Protein AF-A0A451D547-F1 (afdb_monomer_lite)

Secondary structure (DSSP, 8-state):
--THHHHHHHHHHHHHHHHHHHHHHHHHHTHHHHHHHTHHHHHHHHHHHHHHHTS-EEEEEEEEE----SS--HHHHTTEEEEEEEETT--SEEEEEEEHHHHHHHHHHHTT---TT-------SPPPHHHHHHHHHHHHHHHHHHHHTHHHHTT--EE--PPP----HHHHHHHHHS-EEEEEEEEEETTEEEEEEEEEEHHHHGGG--

pLDDT: mean 80.64, std 16.83, range [31.19, 97.81]

Structure (mmCIF, N/CA/C/O backbone):
data_AF-A0A451D547-F1
#
_entry.id   AF-A0A451D547-F1
#
loop_
_atom_site.group_PDB
_atom_site.id
_atom_site.type_symbol
_atom_site.label_atom_id
_atom_site.label_alt_id
_atom_site.label_comp_id
_atom_site.label_asym_id
_atom_site.label_entity_id
_atom_site.label_seq_id
_atom_site.pdbx_PDB_ins_code
_atom_site.Cartn_x
_atom_site.Cartn_y
_atom_site.Cartn_z
_atom_site.occupancy
_atom_site.B_iso_or_equiv
_atom_site.auth_seq_id
_atom_site.auth_comp_id
_atom_site.auth_asym_id
_atom_site.auth_atom_id
_atom_site.pdbx_PDB_model_num
ATOM 1 N N . MET A 1 1 ? -0.331 -34.668 33.152 1.00 38.59 1 MET A N 1
ATOM 2 C CA . MET A 1 1 ? -0.378 -33.284 32.623 1.00 38.59 1 MET A CA 1
ATOM 3 C C . MET A 1 1 ? -1.810 -33.000 32.195 1.00 38.59 1 MET A C 1
ATOM 5 O O . MET A 1 1 ? -2.399 -33.843 31.539 1.00 38.59 1 MET A O 1
ATOM 9 N N . SER A 1 2 ? -2.415 -31.921 32.692 1.00 41.62 2 SER A N 1
ATOM 10 C CA . SER A 1 2 ? -3.871 -31.739 32.779 1.00 41.62 2 SER A CA 1
ATOM 11 C C . SER A 1 2 ? -4.528 -31.231 31.486 1.00 41.62 2 SER A C 1
ATOM 13 O O . SER A 1 2 ? -4.208 -30.154 30.996 1.00 41.62 2 SER A O 1
ATOM 15 N N . GLU A 1 3 ? -5.556 -31.940 31.011 1.00 40.72 3 GLU A N 1
ATOM 16 C CA . GLU A 1 3 ? -6.441 -31.555 29.889 1.00 40.72 3 GLU A CA 1
ATOM 17 C C . GLU A 1 3 ? -7.189 -30.220 30.106 1.00 40.72 3 GLU A C 1
ATOM 19 O O . GLU A 1 3 ? -7.740 -29.630 29.176 1.00 40.72 3 GLU A O 1
ATOM 24 N N . ARG A 1 4 ? -7.181 -29.695 31.339 1.00 34.06 4 ARG A N 1
ATOM 25 C CA . ARG A 1 4 ? -7.826 -28.427 31.710 1.00 34.06 4 ARG A CA 1
ATOM 26 C C . ARG A 1 4 ? -7.150 -27.188 31.112 1.00 34.06 4 ARG A C 1
ATOM 28 O O . ARG A 1 4 ? -7.837 -26.187 30.918 1.00 34.06 4 ARG A O 1
ATOM 35 N N . SER A 1 5 ? -5.853 -27.233 30.790 1.00 41.22 5 SER A N 1
ATOM 36 C CA . SER A 1 5 ? -5.157 -26.090 30.176 1.00 41.22 5 SER A CA 1
ATOM 37 C C . SER A 1 5 ? -5.637 -25.839 28.740 1.00 41.22 5 SER A C 1
ATOM 39 O O . SER A 1 5 ? -5.942 -24.701 28.385 1.00 41.22 5 SER A O 1
ATOM 41 N N . ASN A 1 6 ? -5.834 -26.897 27.947 1.00 39.06 6 ASN A N 1
ATOM 42 C CA . ASN A 1 6 ? -6.281 -26.797 26.552 1.00 39.06 6 ASN A CA 1
ATOM 43 C C . ASN A 1 6 ? -7.690 -26.187 26.408 1.00 39.06 6 ASN A C 1
ATOM 45 O O . ASN A 1 6 ? -7.962 -25.464 25.448 1.00 39.06 6 ASN A O 1
ATOM 49 N N . PHE A 1 7 ? -8.583 -26.404 27.379 1.00 36.19 7 PHE A N 1
ATOM 50 C CA . PHE A 1 7 ? -9.954 -25.877 27.324 1.00 36.19 7 PHE A CA 1
ATOM 51 C C . PHE A 1 7 ? -10.021 -24.347 27.497 1.00 36.19 7 PHE A C 1
ATOM 53 O O . PHE A 1 7 ? -10.847 -23.674 26.874 1.00 36.19 7 PHE A O 1
ATOM 60 N N . TRP A 1 8 ? -9.136 -23.776 28.319 1.00 31.19 8 TRP A N 1
ATOM 61 C CA . TRP A 1 8 ? -9.061 -22.326 28.540 1.00 31.19 8 TRP A CA 1
ATOM 62 C C . TRP A 1 8 ? -8.419 -21.592 27.359 1.00 31.19 8 TRP A C 1
ATOM 64 O O . TRP A 1 8 ? -8.911 -20.534 26.961 1.00 31.19 8 TRP A O 1
ATOM 74 N N . PHE A 1 9 ? -7.388 -22.182 26.743 1.00 38.69 9 PHE A N 1
ATOM 75 C CA . PHE A 1 9 ? -6.786 -21.643 25.519 1.00 38.69 9 PHE A CA 1
ATOM 76 C C . PHE A 1 9 ? -7.785 -21.602 24.355 1.00 38.69 9 PHE A C 1
ATOM 78 O O . PHE A 1 9 ? -7.879 -20.587 23.662 1.00 38.69 9 PHE A O 1
ATOM 85 N N . ASN A 1 10 ? -8.617 -22.638 24.204 1.00 48.22 10 ASN A N 1
ATOM 86 C CA . ASN A 1 10 ? -9.649 -22.663 23.167 1.00 48.22 10 ASN A CA 1
ATOM 87 C C . ASN A 1 10 ? -10.695 -21.547 23.346 1.00 48.22 10 ASN A C 1
ATOM 89 O O . ASN A 1 10 ? -11.006 -20.847 22.383 1.00 48.22 10 ASN A O 1
ATOM 93 N N . LYS A 1 11 ? -11.198 -21.301 24.567 1.00 48.69 11 LYS A N 1
ATOM 94 C CA . LYS A 1 11 ? -12.196 -20.237 24.828 1.00 48.69 11 LYS A CA 1
ATOM 95 C C . LYS A 1 11 ? -11.709 -18.830 24.451 1.00 48.69 11 LYS A C 1
ATOM 97 O O . LYS A 1 11 ? -12.512 -18.025 23.977 1.00 48.69 11 LYS A O 1
ATOM 102 N N . ASN A 1 12 ? -10.425 -18.528 24.643 1.00 57.66 12 ASN A N 1
ATOM 103 C CA . ASN A 1 12 ? -9.860 -17.221 24.290 1.00 57.66 12 ASN A CA 1
ATOM 104 C C . ASN A 1 12 ? -9.710 -17.040 22.773 1.00 57.66 12 ASN A C 1
ATOM 106 O O . ASN A 1 12 ? -10.025 -15.963 22.261 1.00 57.66 12 ASN A O 1
ATOM 110 N N . ASN A 1 13 ? -9.332 -18.095 22.048 1.00 61.62 13 ASN A N 1
ATOM 111 C CA . ASN A 1 13 ? -9.245 -18.054 20.587 1.00 61.62 13 ASN A CA 1
ATOM 112 C C . ASN A 1 13 ? -10.629 -17.865 19.943 1.00 61.62 13 ASN A C 1
ATOM 114 O O . ASN A 1 13 ? -10.774 -17.022 19.060 1.00 61.62 13 ASN A O 1
ATOM 118 N N . TYR A 1 14 ? -11.672 -18.538 20.450 1.00 66.12 14 TYR A N 1
ATOM 119 C CA . TYR A 1 14 ? -13.049 -18.337 19.971 1.00 66.12 14 TYR A CA 1
ATOM 120 C C . TYR A 1 14 ? -13.551 -16.905 20.187 1.00 66.12 14 TYR A C 1
ATOM 122 O O . TYR A 1 14 ? -14.148 -16.317 19.286 1.00 66.12 14 TYR A O 1
ATOM 130 N N . LYS A 1 15 ? -13.290 -16.307 21.358 1.00 71.06 15 LYS A N 1
ATOM 131 C CA . LYS A 1 15 ? -13.660 -14.906 21.624 1.00 71.06 15 LYS A CA 1
ATOM 132 C C . LYS A 1 15 ? -12.943 -13.937 20.681 1.00 71.06 15 LYS A C 1
ATOM 134 O O . LYS A 1 15 ? -13.582 -13.024 20.159 1.00 71.06 15 LYS A O 1
ATOM 139 N N . LYS A 1 16 ? -11.646 -14.154 20.431 1.00 73.50 16 LYS A N 1
ATOM 140 C CA . LYS A 1 16 ? -10.855 -13.348 19.490 1.00 73.50 16 LYS A CA 1
ATOM 141 C C . LYS A 1 16 ? -11.399 -13.464 18.063 1.00 73.50 16 LYS A C 1
ATOM 143 O O . LYS A 1 16 ? -11.630 -12.440 17.426 1.00 73.50 16 LYS A O 1
ATOM 148 N N . LEU A 1 17 ? -11.673 -14.683 17.597 1.00 75.19 17 LEU A N 1
ATOM 149 C CA . LEU A 1 17 ? -12.242 -14.936 16.271 1.00 75.19 17 LEU A CA 1
ATOM 150 C C . LEU A 1 17 ? -13.624 -14.284 16.113 1.00 75.19 17 LEU A C 1
ATOM 152 O O . LEU A 1 17 ? -13.881 -13.619 15.114 1.00 75.19 17 LEU A O 1
ATOM 156 N N . ASN A 1 18 ? -14.497 -14.409 17.116 1.00 79.06 18 ASN A N 1
ATOM 157 C CA . ASN A 1 18 ? -15.824 -13.791 17.098 1.00 79.06 18 ASN A CA 1
ATOM 158 C C . ASN A 1 18 ? -15.745 -12.263 17.031 1.00 79.06 18 ASN A C 1
ATOM 160 O O . ASN A 1 18 ? -16.490 -11.645 16.272 1.00 79.06 18 ASN A O 1
ATOM 164 N N . HIS A 1 19 ? -14.824 -11.653 17.781 1.00 79.62 19 HIS A N 1
ATOM 165 C CA . HIS A 1 19 ? -14.586 -10.215 17.705 1.00 79.62 19 HIS A CA 1
ATOM 166 C C . HIS A 1 19 ? -14.094 -9.799 16.311 1.00 79.62 19 HIS A C 1
ATOM 168 O O . HIS A 1 19 ? -14.633 -8.863 15.731 1.00 79.62 19 HIS A O 1
ATOM 174 N N . ILE A 1 20 ? -13.142 -10.532 15.729 1.00 82.19 20 ILE A N 1
ATOM 175 C CA . ILE A 1 20 ? -12.639 -10.278 14.370 1.00 82.19 20 ILE A CA 1
ATOM 176 C C . ILE A 1 20 ? -13.761 -10.399 13.333 1.00 82.19 20 ILE A C 1
ATOM 178 O O . ILE A 1 20 ? -13.908 -9.520 12.487 1.00 82.19 20 ILE A O 1
ATOM 182 N N . ASN A 1 21 ? -14.595 -11.435 13.429 1.00 83.69 21 ASN A N 1
ATOM 183 C CA . ASN A 1 21 ? -15.746 -11.627 12.547 1.00 83.69 21 ASN A CA 1
ATOM 184 C C . ASN A 1 21 ? -16.748 -10.472 12.664 1.00 83.69 21 ASN A C 1
ATOM 186 O O . ASN A 1 21 ? -17.233 -9.970 11.649 1.00 83.69 21 ASN A O 1
ATOM 190 N N . PHE A 1 22 ? -17.024 -10.015 13.887 1.00 84.69 22 PHE A N 1
ATOM 191 C CA . PHE A 1 22 ? -17.892 -8.867 14.133 1.00 84.69 22 PHE A CA 1
ATOM 192 C C . PHE A 1 22 ? -17.318 -7.572 13.543 1.00 84.69 22 PHE A C 1
ATOM 194 O O . PHE A 1 22 ? -18.018 -6.849 12.835 1.00 84.69 22 PHE A O 1
ATOM 201 N N . MET A 1 23 ? -16.030 -7.305 13.758 1.00 85.56 23 MET A N 1
ATOM 202 C CA . MET A 1 23 ? -15.361 -6.140 13.180 1.00 85.56 23 MET A CA 1
ATOM 203 C C . MET A 1 23 ? -15.350 -6.200 11.648 1.00 85.56 23 MET A C 1
ATOM 205 O O . MET A 1 23 ? -15.676 -5.216 10.992 1.00 85.56 23 MET A O 1
ATOM 209 N N . ASN A 1 24 ? -15.073 -7.364 11.058 1.00 86.69 24 ASN A N 1
ATOM 210 C CA . ASN A 1 24 ? -15.136 -7.563 9.607 1.00 86.69 24 ASN A CA 1
ATOM 211 C C . ASN A 1 24 ? -16.544 -7.344 9.045 1.00 86.69 24 ASN A C 1
ATOM 213 O O . ASN A 1 24 ? -16.692 -6.790 7.956 1.00 86.69 24 ASN A O 1
ATOM 217 N N . PHE A 1 25 ? -17.587 -7.715 9.788 1.00 87.56 25 PHE A N 1
ATOM 218 C CA . PHE A 1 25 ? -18.962 -7.391 9.422 1.00 87.56 25 PHE A CA 1
ATOM 219 C C . PHE A 1 25 ? -19.221 -5.875 9.425 1.00 87.56 25 PHE A C 1
ATOM 221 O O . PHE A 1 25 ? -19.861 -5.367 8.500 1.00 87.56 25 PHE A O 1
ATOM 228 N N . ILE A 1 26 ? -18.689 -5.145 10.411 1.00 87.69 26 ILE A N 1
ATOM 229 C CA . ILE A 1 26 ? -18.753 -3.675 10.450 1.00 87.69 26 ILE A CA 1
ATOM 230 C C . ILE A 1 26 ? -18.031 -3.073 9.238 1.00 87.69 26 ILE A C 1
ATOM 232 O O . ILE A 1 26 ? -18.632 -2.286 8.505 1.00 87.69 26 ILE A O 1
ATOM 236 N N . PHE A 1 27 ? -16.792 -3.490 8.965 1.00 86.94 27 PHE A N 1
ATOM 237 C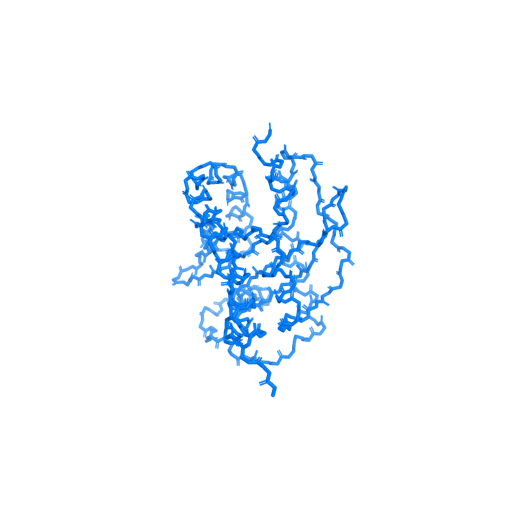 CA . PHE A 1 27 ? -16.022 -2.990 7.821 1.00 86.94 27 PHE A CA 1
ATOM 238 C C . PHE A 1 27 ? -16.709 -3.276 6.488 1.00 86.94 27 PHE A C 1
ATOM 240 O O . PHE A 1 27 ? -16.775 -2.401 5.625 1.00 86.94 27 PHE A O 1
ATOM 247 N N . LYS A 1 28 ? -17.326 -4.455 6.345 1.00 89.81 28 LYS A N 1
ATOM 248 C CA . LYS A 1 28 ? -18.123 -4.795 5.163 1.00 89.81 28 LYS A CA 1
ATOM 249 C C . LYS A 1 28 ? -19.295 -3.830 4.963 1.00 89.81 28 LYS A C 1
ATOM 251 O O . LYS A 1 28 ? -19.569 -3.443 3.830 1.00 89.81 28 LYS A O 1
ATOM 256 N N . LYS A 1 29 ? -19.973 -3.409 6.036 1.00 90.62 29 LYS A N 1
ATOM 257 C CA . LYS A 1 29 ? -21.038 -2.390 5.954 1.00 90.62 29 LYS A CA 1
ATOM 258 C C . LYS A 1 29 ? -20.503 -0.999 5.614 1.00 90.62 29 LYS A C 1
ATOM 260 O O . LYS A 1 29 ? -21.188 -0.235 4.945 1.00 90.62 29 LYS A O 1
ATOM 265 N N . GLN A 1 30 ? -19.286 -0.683 6.043 1.00 90.38 30 GLN A N 1
ATOM 266 C CA . GLN A 1 30 ? -18.624 0.602 5.798 1.00 90.38 30 GLN A CA 1
ATOM 267 C C . GLN A 1 30 ? -17.860 0.650 4.466 1.00 90.38 30 GLN A C 1
ATOM 269 O O . GLN A 1 30 ? -17.189 1.639 4.178 1.00 90.38 30 GLN A O 1
ATOM 274 N N . ASN A 1 31 ? -17.959 -0.381 3.625 1.00 90.75 31 ASN A N 1
ATOM 275 C CA . ASN A 1 31 ? -17.164 -0.465 2.403 1.00 90.75 31 ASN A CA 1
ATOM 276 C C . ASN A 1 31 ? -17.392 0.726 1.460 1.00 90.75 31 ASN A C 1
ATOM 278 O O . ASN A 1 31 ? -16.438 1.276 0.921 1.00 90.75 31 ASN A O 1
ATOM 282 N N . SER A 1 32 ? -18.646 1.172 1.326 1.00 92.56 32 SER A N 1
ATOM 283 C CA . SER A 1 32 ? -19.013 2.328 0.498 1.00 92.56 32 SER A CA 1
ATOM 284 C C . SER A 1 32 ? -18.460 3.648 1.040 1.00 92.56 32 SER A C 1
ATOM 286 O O . SER A 1 32 ? -18.119 4.542 0.267 1.00 92.56 32 SER A O 1
ATOM 288 N N . PHE A 1 33 ? -18.347 3.777 2.365 1.00 94.38 33 PHE A N 1
ATOM 289 C CA . PHE A 1 33 ? -17.682 4.914 2.993 1.00 94.38 33 PHE A CA 1
ATOM 290 C C . PHE A 1 33 ? -16.200 4.933 2.612 1.00 94.38 33 PHE A C 1
ATOM 292 O O . PHE A 1 33 ? -15.705 5.951 2.134 1.00 94.38 33 PHE A O 1
ATOM 299 N N . PHE A 1 34 ? -15.508 3.799 2.749 1.00 94.62 34 PHE A N 1
ATOM 300 C CA . PHE A 1 34 ? -14.090 3.708 2.409 1.00 94.62 34 PHE A CA 1
ATOM 301 C C . PHE A 1 34 ? -13.812 3.901 0.923 1.00 94.62 34 PHE A C 1
ATOM 303 O O . PHE A 1 34 ? -12.843 4.564 0.567 1.00 94.62 34 PHE A O 1
ATOM 310 N N . GLU A 1 35 ? -14.673 3.381 0.056 1.00 94.25 35 GLU A N 1
ATOM 311 C CA . GLU A 1 35 ? -14.567 3.594 -1.385 1.00 94.25 35 GLU A CA 1
ATOM 312 C C . GLU A 1 35 ? -14.588 5.089 -1.734 1.00 94.25 35 GLU A C 1
ATOM 314 O O . GLU A 1 35 ? -13.746 5.557 -2.501 1.00 94.25 35 GLU A O 1
ATOM 319 N N . LYS A 1 36 ? -15.479 5.861 -1.096 1.00 94.69 36 LYS A N 1
ATOM 320 C CA . LYS A 1 36 ? -15.513 7.325 -1.229 1.00 94.69 36 LYS A CA 1
ATOM 321 C C . LYS A 1 36 ? -14.289 7.986 -0.599 1.00 94.69 36 LYS A C 1
ATOM 323 O O . LYS A 1 36 ? -13.689 8.864 -1.209 1.00 94.69 36 LYS A O 1
ATOM 328 N N . PHE A 1 37 ? -13.897 7.558 0.598 1.00 95.25 37 PHE A N 1
ATOM 329 C CA . PHE A 1 37 ? -12.761 8.123 1.327 1.00 95.25 37 PHE A CA 1
ATOM 330 C C . PHE A 1 37 ? -11.435 7.972 0.561 1.00 95.25 37 PHE A C 1
ATOM 332 O O . PHE A 1 37 ? -10.604 8.880 0.559 1.00 95.25 37 PHE A O 1
ATOM 339 N N . PHE A 1 38 ? -11.247 6.851 -0.139 1.00 97.00 38 PHE A N 1
ATOM 340 C CA . PHE A 1 38 ? -10.055 6.576 -0.945 1.00 97.00 38 PHE A CA 1
ATOM 341 C C . PHE A 1 38 ? -10.180 7.007 -2.413 1.00 97.00 38 PHE A C 1
ATOM 343 O O . PHE A 1 38 ? -9.282 6.720 -3.208 1.00 97.00 38 PHE A O 1
ATOM 350 N N . TYR A 1 39 ? -11.245 7.713 -2.795 1.00 96.38 39 TYR A N 1
ATOM 351 C CA . TYR A 1 39 ? -11.486 8.090 -4.187 1.00 96.38 39 TYR A CA 1
ATOM 352 C C . TYR A 1 39 ? -10.342 8.929 -4.781 1.00 96.38 39 TYR A C 1
ATOM 354 O O . TYR A 1 39 ? -9.797 8.589 -5.834 1.00 96.38 39 TYR A O 1
ATOM 362 N N . ASP A 1 40 ? -9.889 9.962 -4.065 1.00 97.12 40 ASP A N 1
ATOM 363 C CA . ASP A 1 40 ? -8.783 10.815 -4.521 1.00 97.12 40 ASP A CA 1
ATOM 364 C C . ASP A 1 40 ? -7.459 10.050 -4.628 1.00 97.12 40 ASP A C 1
ATOM 366 O O . ASP A 1 40 ? -6.654 10.298 -5.531 1.00 97.12 40 ASP A O 1
ATOM 370 N N . PHE A 1 41 ? -7.239 9.087 -3.725 1.00 97.81 41 PHE A N 1
ATOM 371 C CA . PHE A 1 41 ? -6.097 8.178 -3.792 1.00 97.81 41 PHE A CA 1
ATOM 372 C C . PHE A 1 41 ? -6.132 7.359 -5.080 1.00 97.81 41 PHE A C 1
ATOM 374 O O . PHE A 1 41 ? -5.138 7.336 -5.807 1.00 97.81 41 PHE A O 1
ATOM 381 N N . ILE A 1 42 ? -7.279 6.754 -5.392 1.00 97.75 42 ILE A N 1
ATOM 382 C CA . ILE A 1 42 ? -7.475 5.943 -6.597 1.00 97.75 42 ILE A CA 1
ATOM 383 C C . ILE A 1 42 ? -7.226 6.775 -7.860 1.00 97.75 42 ILE A C 1
ATOM 385 O O . ILE A 1 42 ? -6.444 6.371 -8.726 1.00 97.75 42 ILE A O 1
ATOM 389 N N . LEU A 1 43 ? -7.837 7.959 -7.954 1.00 97.38 43 LEU A N 1
ATOM 390 C CA . LEU A 1 43 ? -7.678 8.840 -9.112 1.00 97.38 43 LEU A CA 1
ATOM 391 C C . LEU A 1 43 ? -6.223 9.267 -9.317 1.00 97.38 43 LEU A C 1
ATOM 393 O O . LEU A 1 43 ? -5.691 9.187 -10.431 1.00 97.38 43 LEU A O 1
ATOM 397 N N . LEU A 1 44 ? -5.563 9.722 -8.250 1.00 97.50 44 LEU A N 1
ATOM 398 C CA . LEU A 1 44 ? -4.193 10.215 -8.341 1.00 97.50 44 LEU A CA 1
ATOM 399 C C . LEU A 1 44 ? -3.195 9.079 -8.606 1.00 97.50 44 LEU A C 1
ATOM 401 O O . LEU A 1 44 ? -2.219 9.293 -9.331 1.00 97.50 44 LEU A O 1
ATOM 405 N N . PHE A 1 45 ? -3.454 7.883 -8.072 1.00 97.75 45 PHE A N 1
ATOM 406 C CA . PHE A 1 45 ? -2.705 6.668 -8.384 1.00 97.75 45 PHE A CA 1
ATOM 407 C C . PHE A 1 45 ? -2.785 6.335 -9.870 1.00 97.75 45 PHE A C 1
ATOM 409 O O . PHE A 1 45 ? -1.740 6.294 -10.520 1.00 97.75 45 PHE A O 1
ATOM 416 N N . ASN A 1 46 ? -3.993 6.206 -10.425 1.00 96.56 46 ASN A N 1
ATOM 417 C CA . ASN A 1 46 ? -4.191 5.910 -11.848 1.00 96.56 46 ASN A CA 1
ATOM 418 C C . ASN A 1 46 ? -3.485 6.941 -12.723 1.00 96.56 46 ASN A C 1
ATOM 420 O O . ASN A 1 46 ? -2.685 6.592 -13.584 1.00 96.56 46 ASN A O 1
ATOM 424 N N . LYS A 1 47 ? -3.684 8.232 -12.439 1.00 95.94 47 LYS A N 1
ATOM 425 C CA . LYS A 1 47 ? -3.050 9.310 -13.204 1.00 95.94 47 LYS A CA 1
ATOM 426 C C . LYS A 1 47 ? -1.521 9.217 -13.195 1.00 95.94 47 LYS A C 1
ATOM 428 O O . LYS A 1 47 ? -0.885 9.377 -14.237 1.00 95.94 47 LYS A O 1
ATOM 433 N N . LYS A 1 48 ? -0.913 9.005 -12.023 1.00 95.69 48 LYS A N 1
ATOM 434 C CA . LYS A 1 48 ? 0.551 8.983 -11.893 1.00 95.69 48 LYS A CA 1
ATOM 435 C C . LYS A 1 48 ? 1.173 7.719 -12.462 1.00 95.69 48 LYS A C 1
ATOM 437 O O . LYS A 1 48 ? 2.201 7.816 -13.130 1.00 95.69 48 LYS A O 1
ATOM 442 N N . PHE A 1 49 ? 0.584 6.564 -12.184 1.00 94.44 49 PHE A N 1
ATOM 443 C CA . PHE A 1 49 ? 1.140 5.300 -12.635 1.00 94.44 49 PHE A CA 1
ATOM 444 C C . PHE A 1 49 ? 0.851 5.045 -14.116 1.00 94.44 49 PHE A C 1
ATOM 446 O O . PHE A 1 49 ? 1.746 4.538 -14.777 1.00 94.44 49 PHE A O 1
ATOM 453 N N . SER A 1 50 ? -0.275 5.501 -14.684 1.00 92.94 50 SER A N 1
ATOM 454 C CA . SER A 1 50 ? -0.489 5.414 -16.140 1.00 92.94 50 SER A CA 1
ATOM 455 C C . SER A 1 50 ? 0.571 6.208 -16.897 1.00 92.94 50 SER A C 1
ATOM 457 O O . SER A 1 50 ? 1.113 5.747 -17.893 1.00 92.94 50 SER A O 1
ATOM 459 N N . LYS A 1 51 ? 0.934 7.395 -16.386 1.00 91.69 51 LYS A N 1
ATOM 460 C CA . LYS A 1 51 ? 2.029 8.186 -16.962 1.00 91.69 51 LYS A CA 1
ATOM 461 C C . LYS A 1 51 ? 3.380 7.478 -16.836 1.00 91.69 51 LYS A C 1
ATOM 463 O O . LYS A 1 51 ? 4.202 7.592 -17.731 1.00 91.69 51 LYS A O 1
ATOM 468 N N . PHE A 1 52 ? 3.626 6.802 -15.716 1.00 90.00 52 PHE A N 1
ATOM 469 C CA . PHE A 1 52 ? 4.885 6.095 -15.487 1.00 90.00 52 PHE A CA 1
ATOM 470 C C . PHE A 1 52 ? 5.024 4.867 -16.391 1.00 90.00 52 PHE A C 1
ATOM 472 O O . PHE A 1 52 ? 6.051 4.698 -17.036 1.00 90.00 52 PHE A O 1
ATOM 479 N N . PHE A 1 53 ? 3.982 4.043 -16.453 1.00 87.25 53 PHE A N 1
ATOM 480 C CA . PHE A 1 53 ? 3.955 2.832 -17.262 1.00 87.25 53 PHE A CA 1
ATOM 481 C C . PHE A 1 53 ? 3.692 3.112 -18.747 1.00 87.25 53 PHE A C 1
ATOM 483 O O . PHE A 1 53 ? 3.823 2.218 -19.560 1.00 87.25 53 PHE A O 1
ATOM 490 N N . SER A 1 54 ? 3.322 4.332 -19.141 1.00 87.44 54 SER A N 1
ATOM 491 C CA . SER A 1 54 ? 2.902 4.635 -20.521 1.00 87.44 54 SER A CA 1
ATOM 492 C C . SER A 1 54 ? 1.784 3.711 -21.040 1.00 87.44 54 SER A C 1
ATOM 494 O O . SER A 1 54 ? 1.629 3.524 -22.242 1.00 87.44 54 SER A O 1
ATOM 496 N N . CYS A 1 55 ? 0.983 3.146 -20.134 1.00 85.75 55 CYS A N 1
ATOM 497 C CA . CYS A 1 55 ? -0.159 2.292 -20.437 1.00 85.75 55 CYS A CA 1
ATOM 498 C C . CYS A 1 55 ? -1.271 2.509 -19.400 1.00 85.75 55 CYS A C 1
ATOM 500 O O . CYS A 1 55 ? -1.088 3.199 -18.392 1.00 85.75 55 CYS A O 1
ATOM 502 N N . CYS A 1 56 ? -2.455 1.955 -19.654 1.00 88.19 56 CYS A N 1
ATOM 503 C CA . CYS A 1 56 ? -3.580 2.084 -18.737 1.00 88.19 56 CYS A CA 1
ATOM 504 C C . CYS A 1 56 ? -3.361 1.223 -17.486 1.00 88.19 56 CYS A C 1
ATOM 506 O O . CYS A 1 56 ? -3.417 -0.003 -17.550 1.00 88.19 56 CYS A O 1
ATOM 508 N N . ILE A 1 57 ? -3.199 1.876 -16.332 1.00 93.00 57 ILE A N 1
ATOM 509 C CA . ILE A 1 57 ? -3.273 1.226 -15.022 1.00 93.00 57 ILE A CA 1
ATOM 510 C C . ILE A 1 57 ? -4.524 1.685 -14.281 1.00 93.00 57 ILE A C 1
ATOM 512 O O . ILE A 1 57 ? -4.859 2.872 -14.252 1.00 93.00 57 ILE A O 1
ATOM 516 N N . THR A 1 58 ? -5.219 0.733 -13.668 1.00 95.62 58 THR A N 1
ATOM 517 C CA . THR A 1 58 ? -6.409 1.012 -12.863 1.00 95.62 58 THR A CA 1
ATOM 518 C C . THR A 1 58 ? -6.257 0.385 -11.492 1.00 95.62 58 THR A C 1
ATOM 520 O O . THR A 1 58 ? -6.157 -0.827 -11.375 1.00 95.62 58 THR A O 1
ATOM 523 N N . ILE A 1 59 ? -6.304 1.180 -10.433 1.00 97.12 59 ILE A N 1
ATOM 524 C CA . ILE A 1 59 ? -6.475 0.709 -9.067 1.00 97.12 59 ILE A CA 1
ATOM 525 C C . ILE A 1 59 ? -7.949 0.809 -8.673 1.00 97.12 59 ILE A C 1
ATOM 527 O O . ILE A 1 59 ? -8.640 1.755 -9.048 1.00 97.12 59 ILE A O 1
ATOM 531 N N . LYS A 1 60 ? -8.444 -0.173 -7.924 1.00 96.69 60 LYS A N 1
ATOM 532 C CA . LYS A 1 60 ? -9.777 -0.165 -7.313 1.00 96.69 60 LYS A CA 1
ATOM 533 C C . LYS A 1 60 ? -9.658 -0.576 -5.856 1.00 96.69 60 LYS A C 1
ATOM 535 O O . LYS A 1 60 ? -8.961 -1.544 -5.548 1.00 96.69 60 LYS A O 1
ATOM 540 N N . PHE A 1 61 ? -10.347 0.135 -4.969 1.00 97.06 61 PHE A N 1
ATOM 541 C CA . PHE A 1 61 ? -10.540 -0.336 -3.602 1.00 97.06 61 PHE A CA 1
ATOM 542 C C . PHE A 1 61 ? -11.430 -1.584 -3.623 1.00 97.06 61 PHE A C 1
ATOM 544 O O . PHE A 1 61 ? -12.424 -1.622 -4.344 1.00 97.06 61 PHE A O 1
ATOM 551 N N . LEU A 1 62 ? -11.029 -2.627 -2.896 1.00 94.88 62 LEU A N 1
ATOM 552 C CA . LEU A 1 62 ? -11.731 -3.907 -2.880 1.00 94.88 62 LEU A CA 1
ATOM 553 C C . LEU A 1 62 ? -12.565 -4.043 -1.604 1.00 94.88 62 LEU A C 1
ATOM 555 O O . LEU A 1 62 ? -13.792 -4.091 -1.668 1.00 94.88 62 LEU A O 1
ATOM 559 N N . TYR A 1 63 ? -11.889 -4.111 -0.458 1.00 94.00 63 TYR A N 1
ATOM 560 C CA . TYR A 1 63 ? -12.511 -4.083 0.860 1.00 94.00 63 TYR A CA 1
ATOM 561 C C . TYR A 1 63 ? -11.496 -3.753 1.955 1.00 94.00 63 TYR A C 1
ATOM 563 O O . TYR A 1 63 ? -10.278 -3.803 1.741 1.00 94.00 63 TYR A O 1
ATOM 571 N N . SER A 1 64 ? -12.013 -3.448 3.144 1.00 92.81 64 SER A N 1
ATOM 572 C CA . SER A 1 64 ? -11.253 -3.394 4.389 1.00 92.81 64 SER A CA 1
ATOM 573 C C . SER A 1 64 ? -11.588 -4.581 5.295 1.00 92.81 64 SER A C 1
ATOM 575 O O . SER A 1 64 ? -12.735 -5.027 5.361 1.00 92.81 64 SER A O 1
ATOM 577 N N . CYS A 1 65 ? -10.583 -5.131 5.975 1.00 90.50 65 CYS A N 1
ATOM 578 C CA . CYS A 1 65 ? -10.770 -6.228 6.926 1.00 90.50 65 CYS A CA 1
ATOM 579 C C . CYS A 1 65 ? -9.644 -6.295 7.960 1.00 90.50 65 CYS A C 1
ATOM 581 O O . CYS A 1 65 ? -8.527 -5.845 7.721 1.00 90.50 65 CYS A O 1
ATOM 583 N N . ILE A 1 66 ? -9.908 -6.938 9.088 1.00 86.81 66 ILE A N 1
ATOM 584 C CA . ILE A 1 66 ? -8.889 -7.472 9.985 1.00 86.81 66 ILE A CA 1
ATOM 585 C C . ILE A 1 66 ? -8.456 -8.824 9.410 1.00 86.81 66 ILE A C 1
ATOM 587 O O . ILE A 1 66 ? -9.230 -9.785 9.403 1.00 86.81 66 ILE A O 1
ATOM 591 N N . ASP A 1 67 ? -7.236 -8.861 8.874 1.00 74.19 67 ASP A N 1
ATOM 592 C CA . ASP A 1 67 ? -6.628 -10.052 8.274 1.00 74.19 67 ASP A CA 1
ATOM 593 C C . ASP A 1 67 ? -6.170 -10.981 9.413 1.00 74.19 67 ASP A C 1
ATOM 595 O O . ASP A 1 67 ? -5.206 -10.670 10.114 1.00 74.19 67 ASP A O 1
ATOM 599 N N . TYR A 1 68 ? -6.898 -12.078 9.649 1.00 65.81 68 TYR A N 1
ATOM 600 C CA . TYR A 1 68 ? -6.586 -13.067 10.685 1.00 65.81 68 TYR A CA 1
ATOM 601 C C . TYR A 1 68 ? -6.252 -14.416 10.065 1.00 65.81 68 TYR A C 1
ATOM 603 O O . TYR A 1 68 ? -7.119 -15.090 9.512 1.00 65.81 68 TYR A O 1
ATOM 611 N N . HIS A 1 69 ? -4.997 -14.834 10.204 1.00 62.84 69 HIS A N 1
ATOM 612 C CA . HIS A 1 69 ? -4.552 -16.158 9.794 1.00 62.84 69 HIS A CA 1
ATOM 613 C C . HIS A 1 69 ? -4.127 -16.963 11.022 1.00 62.84 69 HIS A C 1
ATOM 615 O O . HIS A 1 69 ? -3.035 -16.775 11.553 1.00 62.84 69 HIS A O 1
ATOM 621 N N . ASP A 1 70 ? -4.993 -17.887 11.449 1.00 51.31 70 ASP A N 1
ATOM 622 C CA . ASP A 1 70 ? -4.700 -18.861 12.515 1.00 51.31 70 ASP A CA 1
ATOM 623 C C . ASP A 1 70 ? -3.631 -19.883 12.083 1.00 51.31 70 ASP A C 1
ATOM 625 O O . ASP A 1 70 ? -2.933 -20.472 12.908 1.00 51.31 70 ASP A O 1
ATOM 629 N N . ARG A 1 71 ? -3.485 -20.098 10.768 1.00 47.53 71 ARG A N 1
ATOM 630 C CA . ARG A 1 71 ? -2.528 -21.039 10.180 1.00 47.53 71 ARG A CA 1
ATOM 631 C C . ARG A 1 71 ? -1.430 -20.292 9.434 1.00 47.53 71 ARG A C 1
ATOM 633 O O . ARG A 1 71 ? -1.694 -19.398 8.636 1.00 47.53 71 ARG A O 1
ATOM 640 N N . GLN A 1 72 ? -0.190 -20.688 9.717 1.00 49.84 72 GLN A N 1
ATOM 641 C CA . GLN A 1 72 ? 1.032 -20.187 9.092 1.00 49.84 72 GLN A CA 1
ATOM 642 C C . GLN A 1 72 ? 1.155 -20.704 7.654 1.00 49.84 72 GLN A C 1
ATOM 644 O O . GLN A 1 72 ? 2.073 -21.468 7.350 1.00 49.84 72 GLN A O 1
ATOM 649 N N . ASP A 1 73 ? 0.242 -20.325 6.765 1.00 51.22 73 ASP A N 1
ATOM 650 C CA . ASP A 1 73 ? 0.415 -20.637 5.351 1.00 51.22 73 ASP A CA 1
ATOM 651 C C . ASP A 1 73 ? 1.507 -19.733 4.779 1.00 51.22 73 ASP A C 1
ATOM 653 O O . ASP A 1 73 ? 1.259 -18.634 4.279 1.00 51.22 73 ASP A O 1
ATOM 657 N N . LYS A 1 74 ? 2.757 -20.211 4.885 1.00 53.06 74 LYS A N 1
ATOM 658 C CA . LYS A 1 74 ? 3.961 -19.576 4.321 1.00 53.06 74 LYS A CA 1
ATOM 659 C C . LYS A 1 74 ? 3.748 -19.140 2.863 1.00 53.06 74 LYS A C 1
ATOM 661 O O . LYS A 1 74 ? 4.309 -18.133 2.443 1.00 53.06 74 LYS A O 1
ATOM 666 N N . SER A 1 75 ? 2.903 -19.863 2.125 1.00 56.31 75 SER A N 1
ATOM 667 C CA . SER A 1 75 ? 2.529 -19.613 0.730 1.00 56.31 75 SER A CA 1
ATOM 668 C C . SER A 1 75 ? 1.876 -18.247 0.481 1.00 56.31 75 SER A C 1
ATOM 670 O O . SER A 1 75 ? 2.072 -17.673 -0.591 1.00 56.31 75 SER A O 1
ATOM 672 N N . VAL A 1 76 ? 1.141 -17.687 1.450 1.00 56.94 76 VAL A N 1
ATOM 673 C CA . VAL A 1 76 ? 0.461 -16.389 1.287 1.00 56.94 76 VAL A CA 1
ATOM 674 C C . VAL A 1 76 ? 1.459 -15.231 1.351 1.00 56.94 76 VAL A C 1
ATOM 676 O O . VAL A 1 76 ? 1.303 -14.258 0.616 1.00 56.94 76 VAL A O 1
ATOM 679 N N . TYR A 1 77 ? 2.502 -15.329 2.181 1.00 60.84 77 TYR A N 1
ATOM 680 C CA . TYR A 1 77 ? 3.439 -14.220 2.427 1.00 60.84 77 TYR A CA 1
ATOM 681 C C . TYR A 1 77 ? 4.533 -14.121 1.361 1.00 60.84 77 TYR A C 1
ATOM 683 O O . TYR A 1 77 ? 4.968 -13.018 1.046 1.00 60.84 77 TYR A O 1
ATOM 691 N N . ILE A 1 78 ? 4.921 -15.250 0.753 1.00 65.88 78 ILE A N 1
ATOM 692 C CA . ILE A 1 78 ? 5.935 -15.298 -0.318 1.00 65.88 78 ILE A CA 1
ATOM 693 C C . ILE A 1 78 ? 5.556 -14.398 -1.505 1.00 65.88 78 ILE A C 1
ATOM 695 O O . ILE A 1 78 ? 6.440 -13.879 -2.183 1.00 65.88 78 ILE A O 1
ATOM 699 N N . LYS A 1 79 ? 4.255 -14.171 -1.732 1.00 79.06 79 LYS A N 1
ATOM 700 C CA . LYS A 1 79 ? 3.738 -13.373 -2.853 1.00 79.06 79 LYS A CA 1
ATOM 701 C C . LYS A 1 79 ? 3.889 -11.862 -2.675 1.00 79.06 79 LYS A C 1
ATOM 703 O O . LYS A 1 79 ? 3.720 -11.134 -3.651 1.00 79.06 79 LYS A O 1
ATOM 708 N N . TYR A 1 80 ? 4.177 -11.378 -1.467 1.00 84.25 80 TYR A N 1
ATOM 709 C CA . TYR A 1 80 ? 4.196 -9.948 -1.167 1.00 84.25 80 TYR A CA 1
ATOM 710 C C . TYR A 1 80 ? 5.592 -9.447 -0.807 1.00 84.25 80 TYR A C 1
ATOM 712 O O . TYR A 1 80 ? 6.384 -10.139 -0.174 1.00 84.25 80 TYR A O 1
ATOM 720 N N . ILE A 1 81 ? 5.854 -8.197 -1.167 1.00 85.75 81 ILE A N 1
ATOM 721 C CA . ILE A 1 81 ? 6.990 -7.401 -0.702 1.00 85.75 81 ILE A CA 1
ATOM 722 C C . ILE A 1 81 ? 6.486 -6.046 -0.232 1.00 85.75 81 ILE A C 1
ATOM 724 O O . ILE A 1 81 ? 5.416 -5.589 -0.635 1.00 85.75 81 ILE A O 1
ATOM 728 N N . GLY A 1 82 ? 7.230 -5.393 0.648 1.00 87.62 82 GLY A N 1
ATOM 729 C CA . GLY A 1 82 ? 6.715 -4.196 1.276 1.00 87.62 82 GLY A CA 1
ATOM 730 C C . GLY A 1 82 ? 7.645 -3.599 2.305 1.00 87.62 82 GLY A C 1
ATO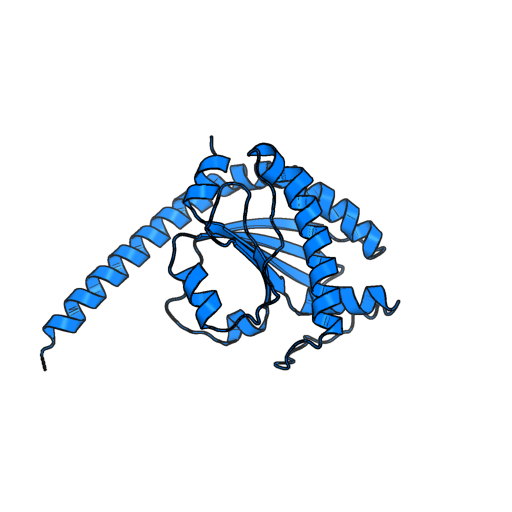M 731 O O . GLY A 1 82 ? 8.806 -3.985 2.422 1.00 87.62 82 GLY A O 1
ATOM 732 N N . LYS A 1 83 ? 7.114 -2.634 3.051 1.00 88.00 83 LYS A N 1
ATOM 733 C CA . LYS A 1 83 ? 7.887 -1.870 4.028 1.00 88.00 83 LYS A CA 1
ATOM 734 C C . LYS A 1 83 ? 7.008 -1.387 5.171 1.00 88.00 83 LYS A C 1
ATOM 736 O O . LYS A 1 83 ? 5.834 -1.061 4.987 1.00 88.00 83 LYS A O 1
ATOM 741 N N . GLN A 1 84 ? 7.591 -1.340 6.362 1.00 89.75 84 GLN A N 1
ATOM 742 C CA . GLN A 1 84 ? 6.963 -0.698 7.512 1.00 89.75 84 GLN A CA 1
ATOM 743 C C . GLN A 1 84 ? 7.088 0.821 7.400 1.00 89.75 84 GLN A C 1
ATOM 745 O O . GLN A 1 84 ? 8.063 1.328 6.857 1.00 89.75 84 GLN A O 1
ATOM 750 N N . PHE A 1 85 ? 6.136 1.557 7.947 1.00 91.25 85 PHE A N 1
ATOM 751 C CA . PHE A 1 85 ? 6.231 3.013 8.041 1.00 91.25 85 PHE A CA 1
ATOM 752 C C . PHE A 1 85 ? 5.542 3.506 9.309 1.00 91.25 85 PHE A C 1
ATOM 754 O O . PHE A 1 85 ? 4.783 2.763 9.924 1.00 91.25 85 PHE A O 1
ATOM 761 N N . PHE A 1 86 ? 5.800 4.746 9.710 1.00 91.12 86 PHE A N 1
ATOM 762 C CA . PHE A 1 86 ? 5.083 5.386 10.814 1.00 91.12 86 PHE A CA 1
ATOM 763 C C . PHE A 1 86 ? 4.175 6.491 10.287 1.00 91.12 86 PHE A C 1
ATOM 765 O O . PHE A 1 86 ? 4.361 6.984 9.172 1.00 91.12 86 PHE A O 1
ATOM 772 N N . LEU A 1 87 ? 3.212 6.897 11.107 1.00 93.00 87 LEU A N 1
ATOM 773 C CA . LEU A 1 87 ? 2.406 8.090 10.880 1.00 93.00 87 LEU A CA 1
ATOM 774 C C . LEU A 1 87 ? 2.778 9.152 11.912 1.00 93.00 87 LEU A C 1
ATOM 776 O O . LEU A 1 87 ? 3.054 8.836 13.069 1.00 93.00 87 LEU A O 1
ATOM 780 N N . THR A 1 88 ? 2.790 10.418 11.502 1.00 91.62 88 THR A N 1
ATOM 781 C CA . THR A 1 88 ? 3.036 11.545 12.412 1.00 91.62 88 THR A CA 1
ATOM 782 C C . THR A 1 88 ? 2.083 11.508 13.603 1.00 91.62 88 THR A C 1
ATOM 784 O O . THR A 1 88 ? 0.869 11.415 13.425 1.00 91.62 88 THR A O 1
ATOM 787 N N . GLY A 1 89 ? 2.638 11.613 14.812 1.00 85.69 89 GLY A N 1
ATOM 788 C CA . GLY A 1 89 ? 1.872 11.564 16.060 1.00 85.69 89 GLY A CA 1
ATOM 789 C C . GLY A 1 89 ? 1.597 10.155 16.595 1.00 85.69 89 GLY A C 1
ATOM 790 O O . GLY A 1 89 ? 0.909 10.039 17.605 1.00 85.69 89 GLY A O 1
ATOM 791 N N . TYR A 1 90 ? 2.135 9.103 15.963 1.00 87.94 90 TYR A N 1
ATOM 792 C CA . TYR A 1 90 ? 1.976 7.714 16.400 1.00 87.94 90 TYR A CA 1
ATOM 793 C C . TYR A 1 90 ? 3.303 6.964 16.462 1.00 87.94 90 TYR A C 1
ATOM 795 O O . TYR A 1 90 ? 4.184 7.135 15.620 1.00 87.94 90 TYR A O 1
ATOM 803 N N . THR A 1 91 ? 3.418 6.085 17.454 1.00 86.12 91 THR A N 1
ATOM 804 C CA . THR A 1 91 ? 4.550 5.162 17.627 1.00 86.12 91 THR A CA 1
ATOM 805 C C . THR A 1 91 ? 4.269 3.784 17.034 1.00 86.12 91 THR A C 1
ATOM 807 O O . THR A 1 91 ? 5.187 2.977 16.884 1.00 86.12 91 THR A O 1
ATOM 810 N N . ASP A 1 92 ? 3.017 3.498 16.681 1.00 87.06 92 ASP A N 1
ATOM 811 C CA . ASP A 1 92 ? 2.640 2.251 16.036 1.00 87.06 92 ASP A CA 1
ATOM 812 C C . ASP A 1 92 ? 3.089 2.212 14.576 1.00 87.06 92 ASP A C 1
ATOM 814 O O . ASP A 1 92 ? 2.977 3.175 13.813 1.00 87.06 92 ASP A O 1
ATOM 818 N N . LYS A 1 93 ? 3.604 1.049 14.181 1.00 87.88 93 LYS A N 1
ATOM 819 C CA . LYS A 1 93 ? 4.063 0.796 12.818 1.00 87.88 93 LYS A CA 1
ATOM 820 C C . LYS A 1 93 ? 2.872 0.477 11.935 1.00 87.88 93 LYS A C 1
ATOM 822 O O . LYS A 1 93 ? 2.060 -0.351 12.296 1.00 87.88 93 LYS A O 1
ATOM 827 N N . CYS A 1 94 ? 2.819 1.044 10.748 1.00 90.75 94 CYS A N 1
ATOM 828 C CA . CYS A 1 94 ? 1.969 0.607 9.650 1.00 90.75 94 CYS A CA 1
ATOM 829 C C . CYS A 1 94 ? 2.774 -0.293 8.698 1.00 90.75 94 CYS A C 1
ATOM 831 O O . CYS A 1 94 ? 4.006 -0.363 8.785 1.00 90.75 94 CYS A O 1
ATOM 833 N N . LEU A 1 95 ? 2.097 -0.978 7.778 1.00 90.19 95 LEU A N 1
ATOM 834 C CA . LEU A 1 95 ? 2.736 -1.830 6.770 1.00 90.19 95 LEU A CA 1
ATOM 835 C C . LEU A 1 95 ? 2.082 -1.616 5.409 1.00 90.19 95 LEU A C 1
ATOM 837 O O . LEU A 1 95 ? 0.861 -1.650 5.296 1.00 90.19 95 LEU A O 1
ATOM 841 N N . ILE A 1 96 ? 2.889 -1.427 4.370 1.00 92.19 96 ILE A N 1
ATOM 842 C CA . ILE A 1 96 ? 2.432 -1.449 2.978 1.00 92.19 96 ILE A CA 1
ATOM 843 C C . ILE A 1 96 ? 2.995 -2.687 2.292 1.00 92.19 96 ILE A C 1
ATOM 845 O O . ILE A 1 96 ? 4.182 -2.967 2.444 1.00 92.19 96 ILE A O 1
ATOM 849 N N . LEU A 1 97 ? 2.155 -3.411 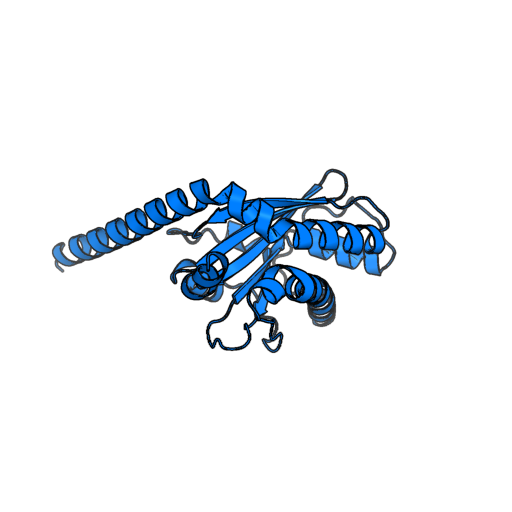1.556 1.00 91.12 97 LEU A N 1
ATOM 850 C CA . LEU A 1 97 ? 2.518 -4.600 0.791 1.00 91.12 97 LEU A CA 1
ATOM 851 C C . LEU A 1 97 ? 2.035 -4.478 -0.648 1.00 91.12 97 LEU A C 1
ATOM 853 O O . LEU A 1 97 ? 0.888 -4.107 -0.878 1.00 91.12 97 LEU A O 1
ATOM 857 N N . ILE A 1 98 ? 2.861 -4.890 -1.596 1.00 91.94 98 ILE A N 1
ATOM 858 C CA . ILE A 1 98 ? 2.489 -5.104 -2.993 1.00 91.94 98 ILE A CA 1
ATOM 859 C C . ILE A 1 98 ? 2.845 -6.529 -3.398 1.00 91.94 98 ILE A C 1
ATOM 861 O O . ILE A 1 98 ? 3.749 -7.137 -2.826 1.00 91.94 98 ILE A O 1
ATOM 865 N N . THR A 1 99 ? 2.147 -7.077 -4.384 1.00 90.06 99 THR A N 1
ATOM 866 C CA . THR A 1 99 ? 2.543 -8.352 -4.995 1.00 90.06 99 THR A CA 1
ATOM 867 C C . THR A 1 99 ? 3.905 -8.225 -5.680 1.00 90.06 99 THR A C 1
ATOM 869 O O . THR A 1 99 ? 4.139 -7.241 -6.385 1.00 90.06 99 THR A O 1
ATOM 872 N N . LYS A 1 100 ? 4.779 -9.226 -5.518 1.00 86.81 100 LYS A N 1
ATOM 873 C CA . LYS A 1 100 ? 6.119 -9.271 -6.138 1.00 86.81 100 LYS A CA 1
ATOM 874 C C . LYS A 1 100 ? 6.080 -9.068 -7.654 1.00 86.81 100 LYS A C 1
ATOM 876 O O . LYS A 1 100 ? 6.909 -8.340 -8.189 1.00 86.81 100 LYS A O 1
ATOM 881 N N . ASP A 1 101 ? 5.075 -9.617 -8.328 1.00 85.75 101 ASP A N 1
ATOM 882 C CA . ASP A 1 101 ? 4.939 -9.501 -9.785 1.00 85.75 101 ASP A CA 1
ATOM 883 C C . ASP A 1 101 ? 4.766 -8.046 -10.251 1.00 85.75 101 ASP A C 1
ATOM 885 O O . ASP A 1 101 ? 5.352 -7.636 -11.250 1.00 85.75 101 ASP A O 1
ATOM 889 N N . LEU A 1 102 ? 4.034 -7.224 -9.485 1.00 89.69 102 LEU A N 1
ATOM 890 C CA . LEU A 1 102 ? 3.879 -5.794 -9.783 1.00 89.69 102 LEU A CA 1
ATOM 891 C C . LEU A 1 102 ? 5.221 -5.062 -9.689 1.00 89.69 102 LEU A C 1
ATOM 893 O O . LEU A 1 102 ? 5.515 -4.176 -10.488 1.00 89.69 102 LEU A O 1
ATOM 897 N N . PHE A 1 103 ? 6.032 -5.424 -8.698 1.00 90.44 103 PHE A N 1
ATOM 898 C CA . PHE A 1 103 ? 7.351 -4.836 -8.505 1.00 90.44 103 PHE A CA 1
ATOM 899 C C . PHE A 1 103 ? 8.324 -5.200 -9.625 1.00 90.44 103 PHE A C 1
ATOM 901 O O . PHE A 1 103 ? 9.095 -4.353 -10.065 1.00 90.44 103 PHE A O 1
ATOM 908 N N . LEU A 1 104 ? 8.253 -6.421 -10.141 1.00 87.06 104 LEU A N 1
ATOM 909 C CA . LEU A 1 104 ? 9.088 -6.831 -11.266 1.00 87.06 104 LEU A CA 1
ATOM 910 C C . LEU A 1 104 ? 8.694 -6.131 -12.552 1.00 87.06 104 LEU A C 1
ATOM 912 O O . LEU A 1 104 ? 9.566 -5.671 -13.279 1.00 87.06 104 LEU A O 1
ATOM 916 N N . ILE A 1 105 ? 7.394 -5.975 -12.801 1.00 87.25 105 ILE A N 1
ATOM 917 C CA . ILE A 1 105 ? 6.936 -5.161 -13.929 1.00 87.25 105 ILE A CA 1
ATOM 918 C C . ILE A 1 105 ? 7.438 -3.725 -13.770 1.00 87.25 105 ILE A C 1
ATOM 920 O O . ILE A 1 105 ? 7.919 -3.135 -14.733 1.00 87.25 105 ILE A O 1
ATOM 924 N N . PHE A 1 106 ? 7.414 -3.180 -12.552 1.00 89.44 106 PHE A N 1
ATOM 925 C CA . PHE A 1 106 ? 7.978 -1.862 -12.275 1.00 89.44 106 PHE A CA 1
ATOM 926 C C . PHE A 1 106 ? 9.483 -1.776 -12.583 1.00 89.44 106 PHE A C 1
ATOM 928 O O . PHE A 1 106 ? 9.901 -0.819 -13.234 1.00 89.44 106 PHE A O 1
ATOM 935 N N . ILE A 1 107 ? 10.286 -2.769 -12.180 1.00 89.50 107 ILE A N 1
ATOM 936 C CA . ILE A 1 107 ? 11.712 -2.866 -12.545 1.00 89.50 107 ILE A CA 1
ATOM 937 C C . ILE A 1 107 ? 11.869 -2.917 -14.066 1.00 89.50 107 ILE A C 1
ATOM 939 O O . ILE A 1 107 ? 12.597 -2.109 -14.636 1.00 89.50 107 ILE A O 1
ATOM 943 N N . ASN A 1 108 ? 11.167 -3.833 -14.728 1.00 85.19 108 ASN A N 1
ATOM 944 C CA . ASN A 1 108 ? 11.261 -4.042 -16.169 1.00 85.19 108 ASN A CA 1
ATOM 945 C C . ASN A 1 108 ? 10.947 -2.750 -16.942 1.00 85.19 108 ASN A C 1
ATOM 947 O O . ASN A 1 108 ? 11.687 -2.372 -17.852 1.00 85.19 108 ASN A O 1
ATOM 951 N N . CYS A 1 109 ? 9.932 -2.006 -16.495 1.00 85.69 109 CYS A N 1
ATOM 952 C CA . CYS A 1 109 ? 9.575 -0.708 -17.062 1.00 85.69 109 CYS A CA 1
ATOM 953 C C . CYS A 1 109 ? 10.665 0.358 -16.872 1.00 85.69 109 CYS A C 1
ATOM 955 O O . CYS A 1 109 ? 10.876 1.161 -17.778 1.00 85.69 109 CYS A O 1
ATOM 957 N N . LEU A 1 110 ? 11.388 0.372 -15.742 1.00 86.81 110 LEU A N 1
ATOM 958 C CA . LEU A 1 110 ? 12.511 1.304 -15.534 1.00 86.81 110 LEU A CA 1
ATOM 959 C C . LEU A 1 110 ? 13.653 1.082 -16.529 1.00 86.81 110 LEU A C 1
ATOM 961 O O . LEU A 1 110 ? 14.317 2.042 -16.911 1.00 86.81 110 LEU A O 1
ATOM 965 N N . PHE A 1 111 ? 13.869 -0.163 -16.951 1.00 84.94 111 PHE A N 1
ATOM 966 C CA . PHE A 1 111 ? 14.929 -0.533 -17.890 1.00 84.94 111 PHE A CA 1
ATOM 967 C C . PHE A 1 111 ? 14.456 -0.586 -19.352 1.00 84.94 111 PHE A C 1
ATOM 969 O O . PHE A 1 111 ? 15.154 -1.133 -20.199 1.00 84.94 111 PHE A O 1
ATOM 976 N N . GLY A 1 112 ? 13.279 -0.026 -19.664 1.00 77.25 112 GLY A N 1
ATOM 977 C CA . GLY A 1 112 ? 12.737 0.027 -21.029 1.00 77.25 112 GLY A CA 1
ATOM 978 C C . GLY A 1 112 ? 12.242 -1.318 -21.569 1.00 77.25 112 GLY A C 1
ATOM 979 O O . GLY A 1 112 ? 11.810 -1.400 -22.717 1.00 77.25 112 GLY A O 1
ATOM 980 N N . ASN A 1 113 ? 12.254 -2.363 -20.743 1.00 73.50 113 ASN A N 1
ATOM 981 C CA . ASN A 1 113 ? 11.780 -3.687 -21.105 1.00 73.50 113 ASN A CA 1
ATOM 982 C C . ASN A 1 113 ? 10.304 -3.807 -20.743 1.00 73.50 113 ASN A C 1
ATOM 984 O O . ASN A 1 113 ? 9.949 -4.297 -19.676 1.00 73.50 113 ASN A O 1
ATOM 988 N N . PHE A 1 114 ? 9.422 -3.404 -21.651 1.00 64.38 114 PHE A N 1
ATOM 989 C CA . PHE A 1 114 ? 7.979 -3.616 -21.507 1.00 64.38 114 PHE A CA 1
ATOM 990 C C . PHE A 1 114 ? 7.583 -5.064 -21.848 1.00 64.38 114 PHE A C 1
ATOM 992 O O . PHE A 1 114 ? 6.689 -5.320 -22.646 1.00 64.38 114 PHE A O 1
ATOM 999 N N . ASN A 1 115 ? 8.310 -6.042 -21.300 1.00 57.56 115 ASN A N 1
ATOM 1000 C CA . ASN A 1 115 ? 7.990 -7.447 -21.507 1.00 57.56 115 ASN A CA 1
ATOM 1001 C C . ASN A 1 115 ? 6.953 -7.881 -20.467 1.00 57.56 115 ASN A C 1
ATOM 1003 O O . ASN A 1 115 ? 7.283 -8.312 -19.359 1.00 57.56 115 ASN A O 1
ATOM 1007 N N . ASP A 1 116 ? 5.686 -7.799 -20.870 1.00 53.31 116 ASP A N 1
ATOM 1008 C CA . ASP A 1 116 ? 4.519 -8.281 -20.122 1.00 53.31 116 ASP A CA 1
ATOM 1009 C C . ASP A 1 116 ? 4.544 -9.798 -19.876 1.00 53.31 116 ASP A C 1
ATOM 1011 O O . ASP A 1 116 ? 3.731 -10.312 -19.114 1.00 53.31 116 ASP A O 1
ATOM 1015 N N . ASN A 1 117 ? 5.490 -10.522 -20.481 1.00 49.25 117 ASN A N 1
ATOM 1016 C CA . ASN A 1 117 ? 5.662 -11.969 -20.361 1.00 49.25 117 ASN A CA 1
ATOM 1017 C C . ASN A 1 117 ? 6.589 -12.396 -19.217 1.00 49.25 117 ASN A C 1
ATOM 1019 O O . ASN A 1 117 ? 7.001 -13.553 -19.176 1.00 49.25 117 ASN A O 1
ATOM 1023 N N . ALA A 1 118 ? 6.909 -11.512 -18.265 1.00 53.44 118 ALA A N 1
ATOM 1024 C CA . ALA A 1 118 ? 7.544 -11.947 -17.024 1.00 53.44 118 ALA A CA 1
ATOM 1025 C C . ALA A 1 118 ? 6.631 -12.994 -16.360 1.00 53.44 118 ALA A C 1
ATOM 1027 O O . ALA A 1 118 ? 5.539 -12.663 -15.889 1.00 53.44 118 ALA A O 1
ATOM 1028 N N . HIS A 1 119 ? 7.010 -14.271 -16.422 1.00 51.69 119 HIS A N 1
ATOM 1029 C CA . HIS A 1 119 ? 6.315 -15.350 -15.724 1.00 51.69 119 HIS A CA 1
ATOM 1030 C C . HIS A 1 119 ? 6.235 -15.028 -14.224 1.00 51.69 119 HIS A C 1
ATOM 1032 O O . HIS A 1 119 ? 7.063 -14.263 -13.726 1.00 51.69 119 HIS A O 1
ATOM 1038 N N . GLU A 1 120 ? 5.234 -15.579 -13.521 1.00 54.34 120 GLU A N 1
ATOM 1039 C CA . GLU A 1 120 ? 5.112 -15.439 -12.062 1.00 54.34 120 GLU A CA 1
ATOM 1040 C C . GLU A 1 120 ? 6.473 -15.709 -11.418 1.00 54.34 120 GLU A C 1
ATOM 1042 O O . GLU A 1 120 ? 7.044 -16.799 -11.540 1.00 54.34 120 GLU A O 1
ATOM 1047 N N . TYR A 1 121 ? 7.030 -14.692 -10.772 1.00 51.06 121 TYR A N 1
ATOM 1048 C CA . TYR A 1 121 ? 8.366 -14.801 -10.216 1.00 51.06 121 TYR A CA 1
ATOM 1049 C C . TYR A 1 121 ? 8.259 -15.432 -8.843 1.00 51.06 121 TYR A C 1
ATOM 1051 O O . TYR A 1 121 ? 8.188 -14.767 -7.807 1.00 51.06 121 TYR A O 1
ATOM 1059 N N . PHE A 1 122 ? 8.288 -16.757 -8.835 1.00 52.47 122 PHE A N 1
ATOM 1060 C CA . PHE A 1 122 ? 8.504 -17.537 -7.626 1.00 52.47 122 PHE A CA 1
ATOM 1061 C C . PHE A 1 122 ? 9.990 -17.607 -7.288 1.00 52.47 122 PHE A C 1
ATOM 1063 O O . PHE A 1 122 ? 10.529 -18.687 -7.063 1.00 52.47 122 PHE A O 1
ATOM 1070 N N . ASN A 1 123 ? 10.676 -16.464 -7.247 1.00 54.47 123 ASN A N 1
ATOM 1071 C CA . ASN A 1 123 ? 11.997 -16.447 -6.642 1.00 54.47 123 ASN A CA 1
ATOM 1072 C C . ASN A 1 123 ? 11.831 -16.165 -5.148 1.00 54.47 123 ASN A C 1
ATOM 1074 O O . ASN A 1 123 ? 11.391 -15.093 -4.714 1.00 54.47 123 ASN A O 1
ATOM 1078 N N . ASN A 1 124 ? 12.155 -17.189 -4.362 1.00 59.22 124 ASN A N 1
ATOM 1079 C CA . ASN A 1 124 ? 12.289 -17.097 -2.911 1.00 59.22 124 ASN A CA 1
ATOM 1080 C C . ASN A 1 124 ? 13.592 -16.399 -2.500 1.00 59.22 124 ASN A C 1
ATOM 1082 O O . ASN A 1 124 ? 13.856 -16.289 -1.310 1.00 59.22 124 ASN A O 1
ATOM 1086 N N . ASN A 1 125 ? 14.395 -15.957 -3.468 1.00 64.62 125 ASN A N 1
ATOM 1087 C CA . ASN A 1 125 ? 15.645 -15.267 -3.212 1.00 64.62 125 ASN A CA 1
ATOM 1088 C C . ASN A 1 125 ? 15.393 -13.870 -2.641 1.00 64.62 125 ASN A C 1
ATOM 1090 O O . ASN A 1 125 ? 14.438 -13.182 -3.021 1.00 64.62 125 ASN A O 1
ATOM 1094 N N . ASP A 1 126 ? 16.293 -13.463 -1.754 1.00 72.94 126 ASP A N 1
ATOM 1095 C CA . ASP A 1 126 ? 16.320 -12.125 -1.185 1.00 72.94 126 ASP A CA 1
ATOM 1096 C C . ASP A 1 126 ? 16.522 -11.067 -2.271 1.00 72.94 126 ASP A C 1
ATOM 1098 O O . ASP A 1 126 ? 17.230 -11.282 -3.257 1.00 72.94 126 ASP A O 1
ATOM 1102 N N . LEU A 1 127 ? 15.906 -9.900 -2.067 1.00 78.25 127 LEU A N 1
ATOM 1103 C CA . LEU A 1 127 ? 16.129 -8.745 -2.928 1.00 78.25 127 LEU A CA 1
ATOM 1104 C C . LEU A 1 127 ? 17.578 -8.266 -2.788 1.00 78.25 127 LEU A C 1
ATOM 1106 O O . LEU A 1 127 ? 18.087 -8.068 -1.682 1.00 78.25 127 LEU A O 1
ATOM 1110 N N . THR A 1 128 ? 18.218 -7.996 -3.917 1.00 86.12 128 THR A N 1
ATOM 1111 C CA . THR A 1 128 ? 19.505 -7.301 -3.976 1.00 86.12 128 THR A CA 1
ATOM 1112 C C . THR A 1 128 ? 19.382 -5.868 -3.449 1.00 86.12 128 THR A C 1
ATOM 1114 O O . THR A 1 128 ? 18.303 -5.276 -3.426 1.00 86.12 128 THR A O 1
ATOM 1117 N N . ILE A 1 129 ? 20.507 -5.247 -3.080 1.00 87.19 129 ILE A N 1
ATOM 1118 C CA . ILE A 1 129 ? 20.542 -3.841 -2.628 1.00 87.19 129 ILE A CA 1
ATOM 1119 C C . ILE A 1 129 ? 19.921 -2.899 -3.675 1.00 87.19 129 ILE A C 1
ATOM 1121 O O . ILE A 1 129 ? 19.186 -1.975 -3.327 1.00 87.19 129 ILE A O 1
ATOM 1125 N N . ASN A 1 130 ? 20.172 -3.154 -4.961 1.00 88.56 130 ASN A N 1
ATOM 1126 C CA . ASN A 1 130 ? 19.602 -2.365 -6.050 1.00 88.56 130 ASN A CA 1
ATOM 1127 C C . ASN A 1 130 ? 18.082 -2.534 -6.135 1.00 88.56 130 ASN A C 1
ATOM 1129 O O . ASN A 1 130 ? 17.367 -1.540 -6.243 1.00 88.56 130 ASN A O 1
ATOM 1133 N N . GLU A 1 131 ? 17.575 -3.762 -6.025 1.00 87.94 131 GLU A N 1
ATOM 1134 C CA . GLU A 1 131 ? 16.132 -4.015 -5.981 1.00 87.94 131 GLU A CA 1
ATOM 1135 C C . GLU A 1 131 ? 15.486 -3.368 -4.750 1.00 87.94 131 GLU A C 1
ATOM 1137 O O . GLU A 1 131 ? 14.428 -2.756 -4.873 1.00 87.94 131 GLU A O 1
ATOM 1142 N N . ILE A 1 132 ? 16.135 -3.402 -3.584 1.00 88.50 132 ILE A N 1
ATOM 1143 C CA . ILE A 1 132 ? 15.654 -2.707 -2.379 1.00 88.50 132 ILE A CA 1
ATOM 1144 C C . ILE A 1 132 ? 15.546 -1.195 -2.627 1.00 88.50 132 ILE A C 1
ATOM 1146 O O . ILE A 1 132 ? 14.528 -0.590 -2.287 1.00 88.50 132 I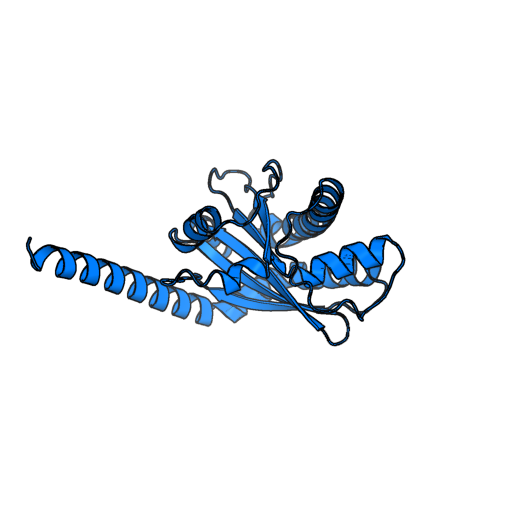LE A O 1
ATOM 1150 N N . ASN A 1 133 ? 16.547 -0.585 -3.265 1.00 89.56 133 ASN A N 1
ATOM 1151 C CA . ASN A 1 133 ? 16.511 0.838 -3.608 1.00 89.56 133 ASN A CA 1
ATOM 1152 C C . ASN A 1 133 ? 15.376 1.157 -4.595 1.00 89.56 133 ASN A C 1
ATOM 1154 O O . ASN A 1 133 ? 14.662 2.146 -4.420 1.00 89.56 133 ASN A O 1
ATOM 1158 N N . ILE A 1 134 ? 15.162 0.309 -5.607 1.00 91.44 134 ILE A N 1
ATOM 1159 C CA . ILE A 1 134 ? 14.062 0.472 -6.571 1.00 91.44 134 ILE A CA 1
ATOM 1160 C C . ILE A 1 134 ? 12.701 0.315 -5.878 1.00 91.44 134 ILE A C 1
ATOM 1162 O O . ILE A 1 134 ? 11.777 1.090 -6.146 1.00 91.44 134 ILE A O 1
ATOM 1166 N N . LEU A 1 135 ? 12.574 -0.645 -4.960 1.00 90.44 135 LEU A N 1
ATOM 1167 C CA . LEU A 1 135 ? 11.368 -0.835 -4.159 1.00 90.44 135 LEU A CA 1
ATOM 1168 C C . LEU A 1 135 ? 11.085 0.410 -3.318 1.00 90.44 135 LEU A C 1
ATOM 1170 O O . LEU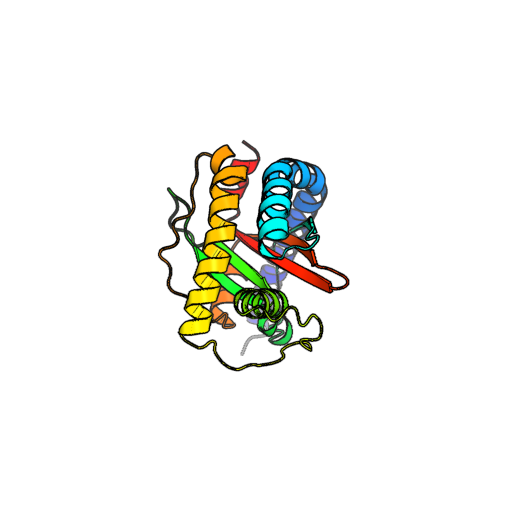 A 1 135 ? 9.943 0.866 -3.270 1.00 90.44 135 LEU A O 1
ATOM 1174 N N . ASP A 1 136 ? 12.110 1.001 -2.707 1.00 89.69 136 ASP A N 1
ATOM 1175 C CA . ASP A 1 136 ? 11.960 2.236 -1.943 1.00 89.69 136 ASP A CA 1
ATOM 1176 C C . ASP A 1 136 ? 11.481 3.402 -2.813 1.00 89.69 136 ASP A C 1
ATOM 1178 O O . ASP A 1 136 ? 10.585 4.139 -2.396 1.00 89.69 136 ASP A O 1
ATOM 1182 N N . VAL A 1 137 ? 11.978 3.532 -4.045 1.00 91.44 137 VAL A N 1
ATOM 1183 C CA . VAL A 1 137 ? 11.481 4.525 -5.013 1.00 91.44 137 VAL A CA 1
ATOM 1184 C C . VAL A 1 137 ? 10.006 4.283 -5.358 1.00 91.44 137 VAL A C 1
ATOM 1186 O O . VAL A 1 137 ? 9.211 5.231 -5.389 1.00 91.44 137 VAL A O 1
ATOM 1189 N N . LEU A 1 138 ? 9.611 3.028 -5.598 1.00 93.94 138 LEU A N 1
ATOM 1190 C CA . LEU A 1 138 ? 8.217 2.662 -5.864 1.00 93.94 138 LEU A CA 1
ATOM 1191 C C . LEU A 1 138 ? 7.315 3.016 -4.674 1.00 93.94 138 LEU A C 1
ATOM 1193 O O . LEU A 1 138 ? 6.309 3.710 -4.837 1.00 93.94 138 LEU A O 1
ATOM 1197 N N . LEU A 1 139 ? 7.688 2.592 -3.468 1.00 93.94 139 LEU A N 1
ATOM 1198 C CA . LEU A 1 139 ? 6.907 2.843 -2.259 1.00 93.94 139 LEU A CA 1
ATOM 1199 C C . LEU A 1 139 ? 6.853 4.333 -1.916 1.00 93.94 139 LEU A C 1
ATOM 1201 O O . LEU A 1 139 ? 5.790 4.821 -1.544 1.00 93.94 139 LEU A O 1
ATOM 1205 N N . GLN A 1 140 ? 7.931 5.095 -2.122 1.00 93.38 140 GLN A N 1
ATOM 1206 C CA . GLN A 1 140 ? 7.919 6.553 -1.969 1.00 93.38 140 GLN A CA 1
ATOM 1207 C C . GLN A 1 140 ? 6.914 7.225 -2.911 1.00 93.38 140 GLN A C 1
ATOM 1209 O O . GLN A 1 140 ? 6.192 8.135 -2.489 1.00 93.38 140 GLN A O 1
ATOM 1214 N N . LYS A 1 141 ? 6.807 6.768 -4.169 1.00 94.88 141 LYS A N 1
ATOM 1215 C CA . LYS A 1 141 ? 5.779 7.270 -5.097 1.00 94.88 141 LYS A CA 1
ATOM 1216 C C . LYS A 1 141 ? 4.373 6.999 -4.562 1.00 94.88 141 LYS A C 1
ATOM 1218 O O . LYS A 1 141 ? 3.534 7.894 -4.650 1.00 94.88 141 LYS A O 1
ATOM 1223 N N . ILE A 1 142 ? 4.124 5.824 -3.981 1.00 96.62 142 ILE A N 1
ATOM 1224 C CA . ILE A 1 142 ? 2.826 5.489 -3.374 1.00 96.62 142 ILE A CA 1
ATOM 1225 C C . ILE A 1 142 ? 2.578 6.339 -2.119 1.00 96.62 142 ILE A C 1
ATOM 1227 O O . ILE A 1 142 ? 1.530 6.970 -2.006 1.00 96.62 142 ILE A O 1
ATOM 1231 N N . PHE A 1 143 ? 3.555 6.449 -1.217 1.00 96.00 143 PHE A N 1
ATOM 1232 C CA . PHE A 1 143 ? 3.458 7.251 0.006 1.00 96.00 143 PHE A CA 1
ATOM 1233 C C . PHE A 1 143 ? 3.179 8.724 -0.268 1.00 96.00 143 PHE A C 1
ATOM 1235 O O . PHE A 1 143 ? 2.366 9.334 0.425 1.00 96.00 143 PHE A O 1
ATOM 1242 N N . PHE A 1 144 ? 3.784 9.290 -1.312 1.00 95.88 144 PHE A N 1
ATOM 1243 C CA . PHE A 1 144 ? 3.469 10.644 -1.751 1.00 95.88 144 PHE A CA 1
ATOM 1244 C C . PHE A 1 144 ? 1.983 10.804 -2.098 1.00 95.88 144 PHE A C 1
ATOM 1246 O O . PHE A 1 144 ? 1.380 11.827 -1.777 1.00 95.88 144 PHE A O 1
ATOM 1253 N N . ILE A 1 145 ? 1.386 9.810 -2.759 1.00 97.44 145 ILE A N 1
ATOM 1254 C CA . ILE A 1 145 ? -0.036 9.829 -3.122 1.00 97.44 145 ILE A CA 1
ATOM 1255 C C . ILE A 1 145 ? -0.889 9.715 -1.861 1.00 97.44 145 ILE A C 1
ATOM 1257 O O . ILE A 1 145 ? -1.793 10.529 -1.687 1.00 97.44 145 ILE A O 1
ATOM 1261 N N . CYS A 1 146 ? -0.563 8.795 -0.949 1.00 96.75 146 CYS A N 1
ATOM 1262 C CA . CYS A 1 146 ? -1.262 8.660 0.331 1.00 96.75 146 CYS A CA 1
ATOM 1263 C C . CYS A 1 146 ? -1.244 9.978 1.131 1.00 96.75 146 CYS A C 1
ATOM 1265 O O . CYS A 1 146 ? -2.294 10.459 1.556 1.00 96.75 146 CYS A O 1
ATOM 1267 N N . ASN A 1 147 ? -0.071 10.611 1.259 1.00 96.12 147 ASN A N 1
ATOM 1268 C CA . ASN A 1 147 ? 0.106 11.894 1.952 1.00 96.12 147 ASN A CA 1
ATOM 1269 C C . ASN A 1 147 ? -0.665 13.045 1.300 1.00 96.12 147 ASN A C 1
ATOM 1271 O O . ASN A 1 147 ? -1.107 13.948 1.998 1.00 96.12 147 ASN A O 1
ATOM 1275 N N . LYS A 1 148 ? -0.827 13.040 -0.029 1.00 96.44 148 LYS A N 1
ATOM 1276 C CA . LYS A 1 148 ? -1.605 14.070 -0.735 1.00 96.44 148 LYS A CA 1
ATOM 1277 C C . LYS A 1 148 ? -3.115 13.853 -0.695 1.00 96.44 148 LYS A C 1
ATOM 1279 O O . LYS A 1 148 ? -3.838 14.763 -1.090 1.00 96.44 148 LYS A O 1
ATOM 1284 N N . THR A 1 149 ? -3.568 12.679 -0.269 1.00 95.88 149 THR A N 1
ATOM 1285 C CA . THR A 1 149 ? -4.972 12.263 -0.351 1.00 95.88 149 THR A CA 1
ATOM 1286 C C . THR A 1 149 ? -5.501 11.951 1.043 1.00 95.88 149 THR A C 1
ATOM 1288 O O . THR A 1 149 ? -5.636 12.854 1.863 1.00 95.88 149 THR A O 1
ATOM 1291 N N . PHE A 1 150 ? -5.763 10.688 1.360 1.00 92.81 150 PHE A N 1
ATOM 1292 C CA . PHE A 1 150 ? -6.502 10.322 2.561 1.00 92.81 150 PHE A CA 1
ATOM 1293 C C . PHE A 1 150 ? -5.760 10.613 3.876 1.00 92.81 150 PHE A C 1
ATOM 1295 O O . PHE A 1 150 ? -6.412 10.885 4.880 1.00 92.81 150 PHE A O 1
ATOM 1302 N N . PHE A 1 151 ? -4.419 10.634 3.896 1.00 93.38 151 PHE A N 1
ATOM 1303 C CA . PHE A 1 151 ? -3.688 11.046 5.104 1.00 93.38 151 PHE A CA 1
ATOM 1304 C C . PHE A 1 151 ? -3.754 12.556 5.349 1.00 93.38 151 PHE A C 1
ATOM 1306 O O . PHE A 1 151 ? -3.819 12.981 6.503 1.00 93.38 151 PHE A O 1
ATOM 1313 N N . LYS A 1 152 ? -3.841 13.361 4.281 1.00 92.25 152 LYS A N 1
ATOM 1314 C CA . LYS A 1 152 ? -4.064 14.808 4.395 1.00 92.25 152 LYS A CA 1
ATOM 1315 C C . LYS A 1 152 ? -5.390 15.103 5.095 1.00 92.25 152 LYS A C 1
ATOM 1317 O O . LYS A 1 152 ? -5.437 15.985 5.945 1.00 92.25 152 LYS A O 1
ATOM 1322 N N . ASN A 1 153 ? -6.435 14.344 4.765 1.00 88.44 153 ASN A N 1
ATOM 1323 C CA . ASN A 1 153 ? -7.787 14.544 5.296 1.00 88.44 153 ASN A CA 1
ATOM 1324 C C . ASN A 1 153 ? -7.873 14.335 6.815 1.00 88.44 153 ASN A C 1
ATOM 1326 O O . ASN A 1 153 ? -8.743 14.908 7.456 1.00 88.44 153 ASN A O 1
ATOM 1330 N N . ILE A 1 154 ? -6.950 13.563 7.393 1.00 89.12 154 ILE A N 1
ATOM 1331 C CA . ILE A 1 154 ? -6.875 13.299 8.838 1.00 89.12 154 ILE A CA 1
ATOM 1332 C C . ILE A 1 154 ? -5.682 13.998 9.509 1.00 89.12 154 ILE A C 1
ATOM 1334 O O . ILE A 1 154 ? -5.290 13.624 10.617 1.00 89.12 154 ILE A O 1
ATOM 1338 N N . SER A 1 155 ? -5.076 14.985 8.836 1.00 90.00 155 SER A N 1
ATOM 1339 C CA . SER A 1 155 ? -3.919 15.749 9.325 1.00 90.00 155 SER A CA 1
ATOM 1340 C C . SER A 1 155 ? -2.736 14.870 9.748 1.00 90.00 155 SER A C 1
ATOM 1342 O O . SER A 1 155 ? -2.055 15.144 10.737 1.00 90.00 155 SER A O 1
ATOM 1344 N N . MET A 1 156 ? -2.487 13.794 8.998 1.00 91.88 156 MET A N 1
ATOM 1345 C CA . MET A 1 156 ? -1.339 12.912 9.194 1.00 91.88 156 MET A CA 1
ATOM 1346 C C . MET A 1 156 ? -0.440 12.893 7.968 1.00 91.88 156 MET A C 1
ATOM 1348 O O . MET A 1 156 ? -0.845 13.198 6.847 1.00 91.88 156 MET A O 1
ATOM 1352 N N . SER A 1 157 ? 0.798 12.468 8.179 1.00 92.75 157 SER A N 1
ATOM 1353 C CA . SER A 1 157 ? 1.711 12.140 7.094 1.00 92.75 157 SER A CA 1
ATOM 1354 C C . SER A 1 157 ? 2.578 10.941 7.448 1.00 92.75 157 SER A C 1
ATOM 1356 O O . SER A 1 157 ? 2.805 10.621 8.615 1.00 92.75 157 SER A O 1
ATOM 1358 N N . ILE A 1 158 ? 3.039 10.259 6.410 1.00 92.88 158 ILE A N 1
ATOM 1359 C CA . ILE A 1 158 ? 3.919 9.103 6.505 1.00 92.88 158 ILE A CA 1
ATOM 1360 C C . ILE A 1 158 ? 5.346 9.546 6.833 1.00 92.88 158 ILE A C 1
ATOM 1362 O O . ILE A 1 158 ? 5.925 10.368 6.122 1.00 92.88 158 ILE A O 1
ATOM 1366 N N . ILE A 1 159 ? 5.935 8.910 7.844 1.00 89.00 159 ILE A N 1
ATOM 1367 C CA . ILE A 1 159 ? 7.362 8.954 8.168 1.00 89.00 159 ILE A CA 1
ATOM 1368 C C . ILE A 1 159 ? 7.994 7.654 7.648 1.00 89.00 159 ILE A C 1
ATOM 1370 O O . ILE A 1 159 ? 7.801 6.573 8.213 1.00 89.00 159 ILE A O 1
ATOM 1374 N N . ASN A 1 160 ? 8.753 7.752 6.553 1.00 82.56 160 ASN A N 1
ATOM 1375 C CA . ASN A 1 160 ? 9.362 6.613 5.855 1.00 82.56 160 ASN A CA 1
ATOM 1376 C C . ASN A 1 160 ? 10.821 6.360 6.288 1.00 82.56 160 ASN A C 1
ATOM 1378 O O . ASN A 1 160 ? 11.721 6.269 5.456 1.00 82.56 160 ASN A O 1
ATOM 1382 N N . ASN A 1 161 ? 11.058 6.257 7.598 1.00 80.31 161 ASN A N 1
ATOM 1383 C CA . ASN A 1 161 ? 12.413 6.086 8.150 1.00 80.31 161 ASN A CA 1
ATOM 1384 C C . ASN A 1 161 ? 12.737 4.628 8.501 1.00 80.31 161 ASN A C 1
ATOM 1386 O O . ASN A 1 161 ? 13.850 4.316 8.922 1.00 80.31 161 ASN A O 1
ATOM 1390 N N . CYS A 1 162 ? 11.768 3.718 8.377 1.00 74.94 162 CYS A N 1
ATOM 1391 C CA . CYS A 1 162 ? 12.028 2.304 8.599 1.00 74.94 162 CYS A CA 1
ATOM 1392 C C . CYS A 1 162 ? 12.990 1.779 7.531 1.00 74.94 162 CYS A C 1
ATOM 1394 O O . CYS A 1 162 ? 12.913 2.171 6.370 1.00 74.94 162 CYS A O 1
ATOM 1396 N N . LYS A 1 163 ? 13.877 0.858 7.911 1.00 68.06 163 LYS A N 1
ATOM 1397 C CA . LYS A 1 163 ? 14.643 0.085 6.930 1.00 68.06 163 LYS A CA 1
ATOM 1398 C C . LYS A 1 163 ? 13.714 -0.880 6.197 1.00 68.06 163 LYS A C 1
ATOM 1400 O O . LYS A 1 163 ? 12.654 -1.239 6.719 1.00 68.06 163 LYS A O 1
ATOM 1405 N N . PHE A 1 164 ? 14.121 -1.293 5.000 1.00 68.12 164 PHE A N 1
ATOM 1406 C CA . PHE A 1 164 ? 13.542 -2.472 4.369 1.00 68.12 164 PHE A CA 1
ATOM 1407 C C . PHE A 1 164 ? 13.627 -3.644 5.347 1.00 68.12 164 PHE A C 1
ATOM 1409 O O . PHE A 1 164 ? 14.635 -3.816 6.037 1.00 68.12 164 PHE A O 1
ATOM 1416 N N . ILE A 1 165 ? 12.549 -4.413 5.433 1.00 62.41 165 ILE A N 1
ATOM 1417 C CA . ILE A 1 165 ? 12.559 -5.652 6.188 1.00 62.41 165 ILE A CA 1
ATOM 1418 C C . ILE A 1 165 ? 11.925 -6.704 5.307 1.00 62.41 165 ILE A C 1
ATOM 1420 O O . ILE A 1 165 ? 10.804 -6.523 4.829 1.00 62.41 165 ILE A O 1
ATOM 1424 N N . GLU A 1 166 ? 12.651 -7.793 5.113 1.00 59.97 166 GLU A N 1
ATOM 1425 C CA . GLU A 1 166 ? 12.111 -8.976 4.476 1.00 59.97 166 GLU A CA 1
ATOM 1426 C C . GLU A 1 166 ? 10.873 -9.432 5.263 1.00 59.97 166 GLU A C 1
ATOM 1428 O O . GLU A 1 166 ? 10.888 -9.492 6.499 1.00 59.97 166 GLU A O 1
ATOM 1433 N N . LEU A 1 167 ? 9.767 -9.694 4.564 1.00 63.06 167 LEU A N 1
ATOM 1434 C CA . LEU A 1 167 ? 8.512 -10.118 5.182 1.00 63.06 167 LEU A CA 1
ATOM 1435 C C . LEU A 1 167 ? 8.620 -11.560 5.656 1.00 63.06 167 LEU A C 1
ATOM 1437 O O . LEU A 1 167 ? 8.082 -12.488 5.058 1.00 63.06 167 LEU A O 1
ATOM 1441 N N . ASN A 1 168 ? 9.300 -11.747 6.776 1.00 58.34 168 ASN A N 1
ATOM 1442 C CA . ASN A 1 168 ? 9.319 -13.023 7.450 1.00 58.34 168 ASN A CA 1
ATOM 1443 C C . ASN A 1 168 ? 8.033 -13.223 8.272 1.00 58.34 168 ASN A C 1
ATOM 1445 O O . ASN A 1 168 ? 7.282 -12.298 8.610 1.00 58.34 168 ASN A O 1
ATOM 1449 N N . SER A 1 169 ? 7.780 -14.485 8.612 1.00 55.81 169 SER A N 1
ATOM 1450 C CA . SER A 1 169 ? 6.573 -14.892 9.335 1.00 55.81 169 SER A CA 1
ATOM 1451 C C . SER A 1 169 ? 6.369 -14.159 10.672 1.00 55.81 169 SER A C 1
ATOM 1453 O O . SER A 1 169 ? 5.229 -14.000 11.103 1.00 55.81 169 SER A O 1
ATOM 1455 N N . SER A 1 170 ? 7.431 -13.680 11.331 1.00 53.38 170 SER A N 1
ATOM 1456 C CA . SER A 1 170 ? 7.335 -12.993 12.625 1.00 53.38 170 SER A CA 1
ATOM 1457 C C . SER A 1 170 ? 6.838 -11.553 12.491 1.00 53.38 170 SER A C 1
ATOM 1459 O O . SER A 1 170 ? 6.013 -11.112 13.296 1.00 53.38 170 SER A O 1
ATOM 1461 N N . ILE A 1 171 ? 7.258 -10.838 11.446 1.00 59.56 171 ILE A N 1
ATOM 1462 C CA . ILE A 1 171 ? 6.765 -9.489 11.152 1.00 59.56 171 ILE A CA 1
ATOM 1463 C C . ILE A 1 171 ? 5.295 -9.542 10.773 1.00 59.56 171 ILE A C 1
ATOM 1465 O O . ILE A 1 171 ? 4.498 -8.802 11.346 1.00 59.56 171 ILE A O 1
ATOM 1469 N N . TYR A 1 172 ? 4.922 -10.461 9.882 1.00 60.44 172 TYR A N 1
ATOM 1470 C CA . TYR A 1 172 ? 3.529 -10.626 9.481 1.00 60.44 172 TYR A CA 1
ATOM 1471 C C . TYR A 1 172 ? 2.632 -10.977 10.679 1.00 60.44 172 TYR A C 1
ATOM 1473 O O . TYR A 1 172 ? 1.593 -10.348 10.880 1.00 60.44 172 TYR A O 1
ATOM 1481 N N . ARG A 1 173 ? 3.083 -11.880 11.567 1.00 60.34 173 ARG A N 1
ATOM 1482 C CA . ARG A 1 173 ? 2.366 -12.203 12.815 1.00 60.34 173 ARG A CA 1
ATOM 1483 C C . ARG A 1 173 ? 2.080 -10.975 13.675 1.00 60.34 173 ARG A C 1
ATOM 1485 O O . ARG A 1 173 ? 1.027 -10.929 14.302 1.00 60.34 173 ARG A O 1
ATOM 1492 N N . ARG A 1 174 ? 2.968 -9.976 13.724 1.00 62.34 174 ARG A N 1
ATOM 1493 C CA . ARG A 1 174 ? 2.730 -8.757 14.517 1.00 62.34 174 ARG A CA 1
ATOM 1494 C C . ARG A 1 174 ? 1.557 -7.937 13.974 1.00 62.34 174 ARG A C 1
ATOM 1496 O O . ARG A 1 174 ? 0.788 -7.412 14.772 1.00 62.34 174 ARG A O 1
ATOM 1503 N N . PHE A 1 175 ? 1.398 -7.867 12.654 1.00 58.59 175 PHE A N 1
ATOM 1504 C CA . PHE A 1 175 ? 0.288 -7.151 12.014 1.00 58.59 175 PHE A CA 1
ATOM 1505 C C . PHE A 1 175 ? -1.026 -7.941 12.037 1.00 58.59 175 PHE A C 1
ATOM 1507 O O . PHE A 1 175 ? -2.087 -7.338 12.083 1.00 58.59 175 PHE A O 1
ATOM 1514 N N . VAL A 1 176 ? -0.964 -9.273 12.077 1.00 58.97 176 VAL A N 1
ATOM 1515 C CA . VAL A 1 176 ? -2.144 -10.156 12.171 1.00 58.97 176 VAL A CA 1
ATOM 1516 C C . VAL A 1 176 ? -2.656 -10.323 13.608 1.00 58.97 176 VAL A C 1
ATOM 1518 O O . VAL A 1 176 ? -3.844 -10.539 13.838 1.00 58.97 176 VAL A O 1
ATOM 1521 N N . ASN A 1 177 ? -1.771 -10.242 14.607 1.00 56.53 177 ASN A N 1
ATOM 1522 C CA . ASN A 1 177 ? -2.140 -10.508 16.000 1.00 56.53 177 ASN A CA 1
ATOM 1523 C C . ASN A 1 177 ? -2.661 -9.290 16.763 1.00 56.53 177 ASN A C 1
ATOM 1525 O O . ASN A 1 177 ? -3.359 -9.476 17.763 1.00 56.53 177 ASN A O 1
ATOM 1529 N N . LEU A 1 178 ? -2.305 -8.091 16.311 1.00 62.47 178 LEU A N 1
ATOM 1530 C CA . LEU A 1 178 ? -2.753 -6.804 16.838 1.00 62.47 178 LEU A CA 1
ATOM 1531 C C . LEU A 1 178 ? -3.955 -6.299 16.018 1.00 62.47 178 LEU A C 1
ATOM 1533 O O . LEU A 1 178 ? -4.133 -6.751 14.887 1.00 62.47 178 LEU A O 1
ATOM 1537 N N . PRO A 1 179 ? -4.788 -5.378 16.540 1.00 76.94 179 PRO A N 1
ATOM 1538 C CA . PRO A 1 179 ? -5.953 -4.879 15.818 1.00 76.94 179 PRO A CA 1
ATOM 1539 C C . PRO A 1 179 ? -5.499 -3.943 14.690 1.00 76.94 179 PRO A C 1
ATOM 1541 O O . PRO A 1 179 ? -5.495 -2.726 14.843 1.00 76.94 179 PRO A O 1
ATOM 1544 N N . TYR A 1 180 ? -5.065 -4.509 13.569 1.00 87.19 180 TYR A N 1
ATOM 1545 C CA . TYR A 1 180 ? -4.800 -3.788 12.330 1.00 87.19 180 TYR A CA 1
ATOM 1546 C C . TYR A 1 180 ? -5.968 -3.963 11.378 1.00 87.19 180 TYR A C 1
ATOM 1548 O O . TYR A 1 180 ? -6.533 -5.049 11.251 1.00 87.19 180 TYR A O 1
ATOM 1556 N N . ILE A 1 181 ? -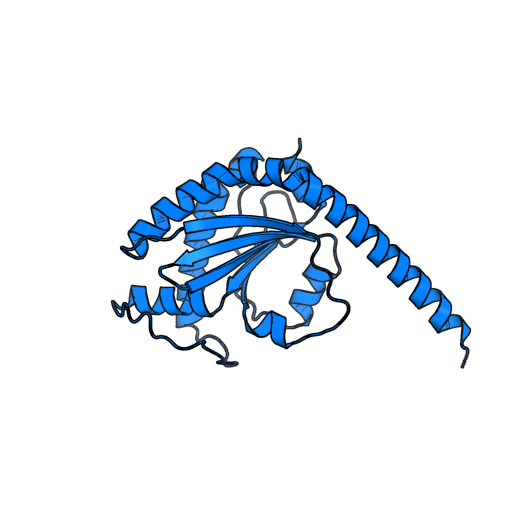6.280 -2.894 10.661 1.00 90.50 181 ILE A N 1
ATOM 1557 C CA . ILE A 1 181 ? -7.182 -2.940 9.521 1.00 90.50 181 ILE A CA 1
ATOM 1558 C C . ILE A 1 181 ? -6.324 -2.941 8.267 1.00 90.50 181 ILE A C 1
ATOM 1560 O O . ILE A 1 181 ? -5.467 -2.077 8.072 1.00 90.50 181 ILE A O 1
ATOM 1564 N N . CYS A 1 182 ? -6.565 -3.934 7.426 1.00 92.19 182 CYS A N 1
ATOM 1565 C CA . CYS A 1 182 ? -6.005 -4.070 6.101 1.00 92.19 182 CYS A CA 1
ATOM 1566 C C . CYS A 1 182 ? -6.953 -3.434 5.084 1.00 92.19 182 CYS A C 1
ATOM 1568 O O . CYS A 1 182 ? -8.101 -3.857 4.960 1.00 92.19 182 CYS A O 1
ATOM 1570 N N . PHE A 1 183 ? -6.467 -2.447 4.340 1.00 95.19 183 PHE A N 1
ATOM 1571 C CA . PHE A 1 183 ? -7.127 -1.903 3.158 1.00 95.19 183 PHE A CA 1
ATOM 1572 C C . PHE A 1 183 ? -6.556 -2.580 1.919 1.00 95.19 183 PHE A C 1
ATOM 1574 O O . PHE A 1 183 ? -5.354 -2.467 1.659 1.00 95.19 183 PHE A O 1
ATOM 1581 N N . ILE A 1 184 ? -7.403 -3.287 1.172 1.00 95.44 184 ILE A N 1
ATOM 1582 C CA . ILE A 1 184 ? -6.990 -4.064 0.003 1.00 95.44 184 ILE A CA 1
ATOM 1583 C C . ILE A 1 184 ? -7.437 -3.356 -1.268 1.00 95.44 184 ILE A C 1
ATOM 1585 O O . ILE A 1 184 ? -8.606 -3.006 -1.430 1.00 95.44 184 ILE A O 1
ATOM 1589 N N . TYR A 1 185 ? -6.500 -3.206 -2.197 1.00 97.62 185 TYR A N 1
ATOM 1590 C CA . TYR A 1 185 ? -6.717 -2.623 -3.509 1.00 97.62 185 TYR A CA 1
ATOM 1591 C C . TYR A 1 185 ? -6.312 -3.618 -4.593 1.00 97.62 185 TYR A C 1
ATOM 1593 O O . TYR A 1 185 ? -5.259 -4.252 -4.497 1.00 97.62 185 TYR A O 1
ATOM 1601 N N . LYS A 1 186 ? -7.129 -3.722 -5.643 1.00 97.19 186 LYS A N 1
ATOM 1602 C CA . LYS A 1 186 ? -6.774 -4.427 -6.879 1.00 97.19 186 LYS A CA 1
ATOM 1603 C C . LYS A 1 186 ? -6.171 -3.444 -7.863 1.00 97.19 186 LYS A C 1
ATOM 1605 O O . LYS A 1 186 ? -6.777 -2.409 -8.122 1.00 97.19 186 LYS A O 1
ATOM 1610 N N . ILE A 1 187 ? -5.016 -3.781 -8.416 1.00 96.50 187 ILE A N 1
ATOM 1611 C CA . ILE A 1 187 ? -4.354 -3.020 -9.471 1.00 96.50 187 ILE A CA 1
ATOM 1612 C C . ILE A 1 187 ? -4.431 -3.852 -10.748 1.00 96.50 187 ILE A C 1
ATOM 1614 O O . ILE A 1 187 ? -3.965 -4.985 -10.776 1.00 96.50 187 ILE A O 1
ATOM 1618 N N . TYR A 1 188 ? -5.030 -3.287 -11.782 1.00 94.62 188 TYR A N 1
ATOM 1619 C CA . TYR A 1 188 ? -5.119 -3.844 -13.121 1.00 94.62 188 TYR A CA 1
ATOM 1620 C C . TYR A 1 188 ? -4.095 -3.132 -13.993 1.00 94.62 188 TYR A C 1
ATOM 1622 O O . TYR A 1 188 ? -4.099 -1.900 -14.063 1.00 94.62 188 TYR A O 1
ATOM 1630 N N . LEU A 1 189 ? -3.228 -3.906 -14.630 1.00 90.56 189 LEU A N 1
ATOM 1631 C CA . LEU A 1 189 ? -2.263 -3.433 -15.613 1.00 90.56 189 LEU A CA 1
ATOM 1632 C C . LEU A 1 189 ? -2.299 -4.445 -16.756 1.00 90.56 189 LEU A C 1
ATOM 1634 O O . LEU A 1 189 ? -1.954 -5.612 -16.550 1.00 90.56 189 LEU A O 1
ATOM 1638 N N . ASN A 1 190 ? -2.781 -4.005 -17.918 1.00 83.38 190 ASN A N 1
ATOM 1639 C CA . ASN A 1 190 ? -3.139 -4.882 -19.035 1.00 83.38 190 ASN A CA 1
ATOM 1640 C C . ASN A 1 190 ? -4.086 -6.004 -18.546 1.00 83.38 190 ASN A C 1
ATOM 1642 O O . ASN A 1 190 ? -5.054 -5.713 -17.839 1.00 83.38 190 ASN A O 1
ATOM 1646 N N . ASP A 1 191 ? -3.791 -7.270 -18.850 1.00 82.94 191 ASP A N 1
ATOM 1647 C CA . ASP A 1 191 ? -4.626 -8.422 -18.469 1.00 82.94 191 ASP A CA 1
ATOM 1648 C C . ASP A 1 191 ? -4.297 -9.007 -17.082 1.00 82.94 191 ASP A C 1
ATOM 1650 O O . ASP A 1 191 ? -4.845 -10.036 -16.677 1.00 82.94 191 ASP A O 1
ATOM 1654 N N . ARG A 1 192 ? -3.391 -8.373 -16.326 1.00 86.81 192 ARG A N 1
ATOM 1655 C CA . ARG A 1 192 ? -2.909 -8.891 -15.039 1.00 86.81 192 ARG A CA 1
ATOM 1656 C C . ARG A 1 192 ? -3.509 -8.145 -13.853 1.00 86.81 192 ARG A C 1
ATOM 1658 O O . ARG A 1 192 ? -3.730 -6.933 -13.886 1.00 86.81 192 ARG A O 1
ATOM 1665 N N . VAL A 1 193 ? -3.732 -8.892 -12.770 1.00 91.50 193 VAL A N 1
ATOM 1666 C CA . VAL A 1 193 ? -4.288 -8.381 -11.512 1.00 91.50 193 VAL A CA 1
ATOM 1667 C C . VAL A 1 193 ? -3.262 -8.511 -10.397 1.00 91.50 193 VAL A C 1
ATOM 1669 O O . VAL A 1 193 ? -2.805 -9.601 -10.069 1.00 91.50 193 VAL A O 1
ATOM 1672 N N . PHE A 1 194 ? -2.971 -7.385 -9.765 1.00 93.00 194 PHE A N 1
ATOM 1673 C CA . PHE A 1 194 ? -2.050 -7.252 -8.647 1.00 93.00 194 PHE A CA 1
ATOM 1674 C C . PHE A 1 194 ? -2.791 -6.774 -7.403 1.00 93.00 194 PHE A C 1
ATOM 1676 O O . PHE A 1 194 ? -3.905 -6.243 -7.484 1.00 93.00 194 PHE A O 1
ATOM 1683 N N . LEU A 1 195 ? -2.164 -6.936 -6.239 1.00 93.94 195 LEU A N 1
ATOM 1684 C CA . LEU A 1 195 ? -2.723 -6.474 -4.973 1.00 93.94 195 LEU A CA 1
ATOM 1685 C C . LEU A 1 195 ? -1.783 -5.492 -4.286 1.00 93.94 195 LEU A C 1
ATOM 1687 O O . LEU A 1 195 ? -0.586 -5.743 -4.157 1.00 93.94 195 LEU A O 1
ATOM 1691 N N . LEU A 1 196 ? -2.371 -4.405 -3.795 1.00 95.56 196 LEU A N 1
ATOM 1692 C CA . LEU A 1 196 ? -1.775 -3.493 -2.828 1.00 95.56 196 LEU A CA 1
ATOM 1693 C C . LEU A 1 196 ? -2.554 -3.637 -1.518 1.00 95.56 196 LEU A C 1
ATOM 1695 O O . LEU A 1 196 ? -3.779 -3.516 -1.505 1.00 95.56 196 LEU A O 1
ATOM 1699 N N . LYS A 1 197 ? -1.851 -3.881 -0.415 1.00 93.62 197 LYS A N 1
ATOM 1700 C CA . LYS A 1 197 ? -2.420 -3.918 0.932 1.00 93.62 197 LYS A CA 1
ATOM 1701 C C . LYS A 1 197 ? -1.776 -2.846 1.799 1.00 93.62 197 LYS A C 1
ATOM 1703 O O . LYS A 1 197 ? -0.553 -2.714 1.812 1.00 93.62 197 LYS A O 1
ATOM 1708 N N . ILE A 1 198 ? -2.582 -2.113 2.557 1.00 94.25 198 ILE A N 1
ATOM 1709 C CA . ILE A 1 198 ? -2.104 -1.137 3.542 1.00 94.25 198 ILE A CA 1
ATOM 1710 C C . ILE A 1 198 ? -2.692 -1.510 4.900 1.00 94.25 198 ILE A C 1
ATOM 1712 O O . ILE A 1 198 ? -3.907 -1.512 5.067 1.00 94.25 198 ILE A O 1
ATOM 1716 N N . TYR A 1 199 ? -1.835 -1.832 5.862 1.00 92.00 199 TYR A N 1
ATOM 1717 C CA . TYR A 1 199 ? -2.205 -2.157 7.234 1.00 92.00 199 TYR A CA 1
ATOM 1718 C C . TYR A 1 199 ? -1.994 -0.937 8.122 1.00 92.00 199 TYR A C 1
ATOM 1720 O O . TYR A 1 199 ? -0.873 -0.429 8.232 1.00 92.00 199 TYR A O 1
ATOM 1728 N N . ILE A 1 200 ? -3.069 -0.501 8.773 1.00 92.06 200 ILE A N 1
ATOM 1729 C CA . ILE A 1 200 ? -3.083 0.636 9.697 1.00 92.06 200 ILE A CA 1
ATOM 1730 C C . ILE A 1 200 ? -3.679 0.162 11.033 1.00 92.06 200 ILE A C 1
ATOM 1732 O O . ILE A 1 200 ? -4.676 -0.564 11.018 1.00 92.06 200 ILE A O 1
ATOM 1736 N N . PRO A 1 201 ? -3.099 0.531 12.189 1.00 90.19 201 PRO A N 1
ATOM 1737 C CA . PRO A 1 201 ? -3.677 0.210 13.488 1.00 90.19 201 PRO A CA 1
ATOM 1738 C C . PRO A 1 201 ? -5.119 0.722 13.615 1.00 90.19 201 PRO A C 1
ATOM 1740 O O . PRO A 1 201 ? -5.424 1.852 13.234 1.00 90.19 201 PRO A O 1
ATOM 1743 N N . TYR A 1 202 ? -5.997 -0.090 14.201 1.00 88.44 202 TYR A N 1
ATOM 1744 C CA . TYR A 1 202 ? -7.428 0.185 14.355 1.00 88.44 202 TYR A CA 1
ATOM 1745 C C . TYR A 1 202 ? -7.699 1.555 14.995 1.00 88.44 202 TYR A C 1
ATOM 1747 O O . TYR A 1 202 ? -8.473 2.339 14.458 1.00 88.44 202 TYR A O 1
ATOM 1755 N N . HIS A 1 203 ? -6.981 1.894 16.070 1.00 86.62 203 HIS A N 1
ATOM 1756 C CA . HIS A 1 203 ? -7.129 3.172 16.776 1.00 86.62 203 HIS A CA 1
ATOM 1757 C C . HIS A 1 203 ? -6.746 4.402 15.925 1.00 86.62 203 HIS A C 1
ATOM 1759 O O . HIS A 1 203 ? -7.169 5.517 16.220 1.00 86.62 203 HIS A O 1
ATOM 1765 N N . ILE A 1 204 ? -5.936 4.228 14.872 1.00 90.50 204 ILE A N 1
ATOM 1766 C CA . ILE A 1 204 ? -5.642 5.290 13.899 1.00 90.50 204 ILE A CA 1
ATOM 1767 C C . ILE A 1 204 ? -6.786 5.389 12.892 1.00 90.50 204 ILE A C 1
ATOM 1769 O O . ILE A 1 204 ? -7.225 6.491 12.574 1.00 90.50 204 ILE A O 1
ATOM 1773 N N . VAL A 1 205 ? -7.301 4.253 12.415 1.00 90.38 205 VAL A N 1
ATOM 1774 C CA . VAL A 1 205 ? -8.424 4.227 11.464 1.00 90.38 205 VAL A CA 1
ATOM 1775 C C . VAL A 1 205 ? -9.707 4.783 12.071 1.00 90.38 205 VAL A C 1
ATOM 1777 O O . VAL A 1 205 ? -10.513 5.346 11.341 1.00 90.38 205 VAL A O 1
ATOM 1780 N N . GLU A 1 206 ? -9.889 4.725 13.391 1.00 87.19 206 GLU A N 1
ATOM 1781 C CA . GLU A 1 206 ? -11.006 5.413 14.050 1.00 87.19 206 GLU A CA 1
ATOM 1782 C C . GLU A 1 206 ? -11.072 6.910 13.708 1.00 87.19 206 GLU A C 1
ATOM 1784 O O . GLU A 1 206 ? -12.163 7.475 13.652 1.00 87.19 206 GLU A O 1
ATOM 1789 N N . LYS A 1 207 ? -9.933 7.552 13.409 1.00 88.25 207 LYS A N 1
ATOM 1790 C CA . LYS A 1 207 ? -9.895 8.952 12.961 1.00 88.25 207 LYS A CA 1
ATOM 1791 C C . LYS A 1 207 ? -10.397 9.167 11.538 1.00 88.25 207 LYS A C 1
ATOM 1793 O O . LYS A 1 207 ? -10.580 10.309 11.153 1.00 88.25 207 LYS A O 1
ATOM 1798 N N . PHE A 1 208 ? -10.602 8.112 10.755 1.00 88.44 208 PHE A N 1
ATOM 1799 C CA . PHE A 1 208 ? -11.108 8.250 9.390 1.00 88.44 208 PHE A CA 1
ATOM 1800 C C . PHE A 1 208 ? -12.609 8.549 9.418 1.00 88.44 208 PHE A C 1
ATOM 1802 O O . PHE A 1 208 ? -13.118 9.150 8.484 1.00 88.44 208 PHE A O 1
ATOM 1809 N N . TYR A 1 209 ? -13.303 8.149 10.489 1.00 80.25 209 TYR A N 1
ATOM 1810 C CA . TYR A 1 209 ? -14.744 8.340 10.664 1.00 80.25 209 TYR A CA 1
ATOM 1811 C C . TYR A 1 209 ? -15.124 9.594 11.460 1.00 80.25 209 TYR A C 1
ATOM 1813 O O . TYR A 1 209 ? -16.314 9.824 11.664 1.00 80.25 209 TYR A O 1
ATOM 1821 N N . ARG A 1 210 ? -14.140 10.331 11.986 1.00 63.09 210 ARG A N 1
ATOM 1822 C CA . ARG A 1 210 ? -14.360 11.556 12.765 1.00 63.09 210 ARG A CA 1
ATOM 1823 C C . ARG A 1 210 ? -14.323 12.764 11.849 1.00 63.09 210 ARG A C 1
ATOM 1825 O O . ARG A 1 210 ? -15.165 13.655 12.068 1.00 63.09 210 ARG A O 1
#

Organism: NCBI:txid2518976

Sequence (210 aa):
MSERSNFWFNKNNYKKLNHINFMNFIFKKQNSFFEKFFYDFILLFNKKFSKFFSCCITIKFLYSCIDYHDRQDKSVYIKYIGKQFFLTGYTDKCLILITKDLFLIFINCLFGNFNDNAHEYFNNNDLTINEINILDVLLQKIFFICNKTFFKNISMSIINNCKFIELNSSIYRRFVNLPYICFIYKIYLNDRVFLLKIYIPYHIVEKFYR

Radius of gyration: 18.38 Å; chains: 1; bounding box: 42×49×54 Å

Foldseek 3Di:
DDPVVVVVVVVVVVVVVVVQVVVQVVQVVCFVVVQVQCVQLQVVCQVVVCVLQVHGKGKGWDTKGLDADPDPPVVVQLQWFWFWWDKPPDPDIKIKIKGPVVLVCLVCSVVVNNPPPPPRPSDPDDDDPVSQVSRVVVVVVSQVSCQVGNCVVLVMHIGRPGGGDRPDPVVVCVLNVAQWMWTWMWMDDPPDTMIMIIIDHPVSCVSSVD